Protein AF-A0A9R1M0E1-F1 (afdb_monomer)

Nearest PDB structures (foldseek):
  6tc0-assembly3_C  TM=8.780E-01  e=1.595E-06  Mus musculus
  6fvb-assembly1_A  TM=4.709E-01  e=1.518E-01  Saccharomyces cerevisiae S288C
  5yvg-assembly2_B  TM=3.846E-01  e=5.295E-01  Homo sapiens
  3zjy-assembly3_G  TM=3.198E-01  e=9.681E-01  Homo sapiens
  2z6h-assembly1_A  TM=2.649E-01  e=7.160E-01  Homo sapiens

Structure (mmCIF, N/CA/C/O backbone):
data_AF-A0A9R1M0E1-F1
#
_entry.id   AF-A0A9R1M0E1-F1
#
loop_
_atom_site.group_PDB
_atom_site.id
_atom_site.type_symbol
_atom_site.label_atom_id
_atom_site.label_alt_id
_atom_site.label_comp_id
_atom_site.label_asym_id
_atom_site.label_entity_id
_atom_site.label_seq_id
_atom_site.pdbx_PDB_ins_code
_atom_site.Cartn_x
_atom_site.Cartn_y
_atom_site.Cartn_z
_atom_site.occupancy
_atom_site.B_iso_or_equiv
_atom_site.auth_seq_id
_atom_site.auth_comp_id
_atom_site.auth_asym_id
_atom_site.auth_atom_id
_atom_site.pdbx_PDB_model_num
ATOM 1 N N . MET A 1 1 ? -16.470 17.701 19.862 1.00 47.28 1 MET A N 1
ATOM 2 C CA . MET A 1 1 ? -16.898 16.347 19.444 1.00 47.28 1 MET A CA 1
ATOM 3 C C . MET A 1 1 ? -17.001 15.478 20.685 1.00 47.28 1 MET A C 1
ATOM 5 O O . MET A 1 1 ? -16.118 15.562 21.532 1.00 47.28 1 MET A O 1
ATOM 9 N N . ALA A 1 2 ? -18.098 14.738 20.857 1.00 48.81 2 ALA A N 1
ATOM 10 C CA . ALA A 1 2 ? -18.264 13.848 22.005 1.00 48.81 2 ALA A CA 1
ATOM 11 C C . ALA A 1 2 ? -17.261 12.686 21.900 1.00 48.81 2 ALA A C 1
ATOM 13 O O . ALA A 1 2 ? -17.171 12.049 20.855 1.00 48.81 2 ALA A O 1
ATOM 14 N N . LYS A 1 3 ? -16.486 12.430 22.961 1.00 56.47 3 LYS A N 1
ATOM 15 C CA . LYS A 1 3 ? -15.570 11.282 23.024 1.00 56.47 3 LYS A CA 1
ATOM 16 C C . LYS A 1 3 ? -16.383 9.989 22.938 1.00 56.47 3 LYS A C 1
ATOM 18 O O . LYS A 1 3 ? -17.207 9.742 23.814 1.00 56.47 3 LYS A O 1
ATOM 23 N N . VAL A 1 4 ? -16.110 9.148 21.939 1.00 59.09 4 VAL A N 1
ATOM 24 C CA . VAL A 1 4 ? -16.613 7.765 21.921 1.00 59.09 4 VAL A CA 1
ATOM 25 C C . VAL A 1 4 ? -16.057 7.027 23.136 1.00 59.09 4 VAL A C 1
ATOM 27 O O . VAL A 1 4 ? -14.828 7.023 23.315 1.00 59.09 4 VAL A O 1
ATOM 30 N N . PRO A 1 5 ? -16.909 6.404 23.965 1.00 67.75 5 PRO A N 1
ATOM 31 C CA . PRO A 1 5 ? -16.455 5.555 25.057 1.00 67.75 5 PRO A CA 1
ATOM 32 C C . PRO A 1 5 ? -15.540 4.442 24.532 1.00 67.75 5 PRO A C 1
ATOM 34 O O . PRO A 1 5 ? -15.800 3.854 23.485 1.00 67.75 5 PRO A O 1
ATOM 37 N N . ALA A 1 6 ? -14.475 4.114 25.270 1.00 62.34 6 ALA A N 1
ATOM 38 C CA . ALA A 1 6 ? -13.536 3.052 24.886 1.00 62.34 6 ALA A CA 1
ATOM 39 C C . ALA A 1 6 ? -14.225 1.699 24.602 1.00 62.34 6 ALA A C 1
ATOM 41 O O . ALA A 1 6 ? -13.752 0.936 23.763 1.00 62.34 6 ALA A O 1
ATOM 42 N N . GLY A 1 7 ? -15.378 1.452 25.233 1.00 66.12 7 GLY A N 1
ATOM 43 C CA . GLY A 1 7 ? -16.166 0.233 25.065 1.00 66.12 7 GLY A CA 1
ATOM 44 C C . GLY A 1 7 ? -16.727 -0.020 23.660 1.00 66.12 7 GLY A C 1
ATOM 45 O O . GLY A 1 7 ? -17.109 -1.152 23.396 1.00 66.12 7 GLY A O 1
ATOM 46 N N . GLU A 1 8 ? -16.766 0.970 22.756 1.00 78.50 8 GLU A N 1
ATOM 47 C CA . GLU A 1 8 ? -17.337 0.780 21.407 1.00 78.50 8 GLU A CA 1
ATOM 48 C C . GLU A 1 8 ? -16.318 0.400 20.320 1.00 78.50 8 GLU A C 1
ATOM 50 O O . GLU A 1 8 ? -16.730 -0.070 19.266 1.00 78.50 8 GLU A O 1
ATOM 55 N N . TRP A 1 9 ? -15.007 0.597 20.521 1.00 86.75 9 TRP A N 1
ATOM 56 C CA . TRP A 1 9 ? -14.016 0.409 19.443 1.00 86.75 9 TRP A CA 1
ATOM 57 C C . TRP A 1 9 ? -12.815 -0.470 19.825 1.00 86.75 9 TRP A C 1
ATOM 59 O O . TRP A 1 9 ? -12.353 -1.237 18.982 1.00 86.75 9 TRP A O 1
ATOM 69 N N . VAL A 1 10 ? -12.341 -0.434 21.081 1.00 90.94 10 VAL A N 1
ATOM 70 C CA . VAL A 1 10 ? -11.184 -1.240 21.536 1.00 90.94 10 VAL A CA 1
ATOM 71 C C . VAL A 1 10 ? -11.384 -2.740 21.286 1.00 90.94 10 VAL A C 1
ATOM 73 O O . VAL A 1 10 ? -10.487 -3.349 20.704 1.00 90.94 10 VAL A O 1
ATOM 76 N N . PRO A 1 11 ? -12.552 -3.344 21.602 1.00 93.19 11 PRO A N 1
ATOM 77 C CA . PRO A 1 11 ? -12.741 -4.779 21.392 1.00 93.19 11 PRO A CA 1
ATOM 78 C C . PRO A 1 11 ? -12.606 -5.201 19.925 1.00 93.19 11 PRO A C 1
ATOM 80 O O . PRO A 1 11 ? -12.216 -6.330 19.644 1.00 93.19 11 PRO A O 1
ATOM 83 N N . HIS A 1 12 ? -12.910 -4.305 18.978 1.00 95.19 12 HIS A N 1
ATOM 84 C CA . HIS A 1 12 ? -12.751 -4.574 17.549 1.00 95.19 12 HIS A CA 1
ATOM 85 C C . HIS A 1 12 ? -11.280 -4.556 17.121 1.00 95.19 12 HIS A C 1
ATOM 87 O O . HIS A 1 12 ? -10.880 -5.381 16.302 1.00 95.19 12 HIS A O 1
ATOM 93 N N . VAL A 1 13 ? -10.468 -3.668 17.708 1.00 95.19 13 VAL A N 1
ATOM 94 C CA . VAL A 1 13 ? -9.012 -3.647 17.497 1.00 95.19 13 VAL A CA 1
ATOM 95 C C . VAL A 1 13 ? -8.377 -4.902 18.088 1.00 95.19 13 VAL A C 1
ATOM 97 O O . VAL A 1 13 ? -7.656 -5.608 17.389 1.00 95.19 13 VAL A O 1
ATOM 100 N N . GLU A 1 14 ? -8.695 -5.231 19.341 1.00 94.00 14 GLU A N 1
ATOM 101 C CA . GLU A 1 14 ? -8.164 -6.419 20.019 1.00 94.00 14 GLU A CA 1
ATOM 102 C C . GLU A 1 14 ? -8.563 -7.711 19.301 1.00 94.00 14 GLU A C 1
ATOM 104 O O . GLU A 1 14 ? -7.722 -8.583 19.095 1.00 94.00 14 GLU A O 1
ATOM 109 N N . ALA A 1 15 ? -9.816 -7.810 18.840 1.00 94.62 15 ALA A N 1
ATOM 110 C CA . ALA A 1 15 ? -10.273 -8.951 18.054 1.00 94.62 15 ALA A CA 1
ATOM 111 C C . ALA A 1 15 ? -9.505 -9.099 16.736 1.00 94.62 15 ALA A C 1
ATOM 113 O O . ALA A 1 15 ? -9.263 -10.224 16.310 1.00 94.62 15 ALA A O 1
ATOM 114 N N . PHE A 1 16 ? -9.121 -7.997 16.085 1.00 97.19 16 PHE A N 1
ATOM 115 C CA . PHE A 1 16 ? -8.319 -8.055 14.866 1.00 97.19 16 PHE A CA 1
ATOM 116 C C . PHE A 1 16 ? -6.858 -8.423 15.141 1.00 97.19 16 PHE A C 1
ATOM 118 O O . PHE A 1 16 ? -6.249 -9.176 14.383 1.00 97.19 16 PHE A O 1
ATOM 125 N N . VAL A 1 17 ? -6.271 -7.872 16.199 1.00 96.25 17 VAL A N 1
ATOM 126 C CA . VAL A 1 17 ? -4.861 -8.088 16.545 1.00 96.25 17 VAL A CA 1
ATOM 127 C C . VAL A 1 17 ? -4.612 -9.515 17.037 1.00 96.25 17 VAL A C 1
ATOM 129 O O . VAL A 1 17 ? -3.559 -10.082 16.753 1.00 96.25 17 VAL A O 1
ATOM 132 N N . ASP A 1 18 ? -5.590 -10.121 17.705 1.00 96.31 18 ASP A N 1
ATOM 133 C CA . ASP A 1 18 ? -5.533 -11.500 18.180 1.00 96.31 18 ASP A CA 1
ATOM 134 C C . ASP A 1 18 ? -5.521 -12.509 17.013 1.00 96.31 18 ASP A C 1
ATOM 136 O O . ASP A 1 18 ? -6.538 -12.798 16.373 1.00 96.31 18 ASP A O 1
ATOM 140 N N . VAL A 1 19 ? -4.342 -13.078 16.745 1.00 95.25 19 VAL A N 1
ATOM 141 C CA . VAL A 1 19 ? -4.111 -14.063 15.673 1.00 95.25 19 VAL A CA 1
ATOM 142 C C . VAL A 1 19 ? -4.818 -15.400 15.901 1.00 95.25 19 VAL A C 1
ATOM 144 O O . VAL A 1 19 ? -4.932 -16.183 14.962 1.00 95.25 19 VAL A O 1
ATOM 147 N N . SER A 1 20 ? -5.314 -15.667 17.115 1.00 96.56 20 SER A N 1
ATOM 148 C CA . SER A 1 20 ? -6.102 -16.872 17.403 1.00 96.56 20 SER A CA 1
ATOM 149 C C . SER A 1 20 ? -7.553 -16.767 16.918 1.00 96.56 20 SER A C 1
ATOM 151 O O . SER A 1 20 ? -8.254 -17.777 16.824 1.00 96.56 20 SER A O 1
ATOM 153 N N . ARG A 1 21 ? -8.016 -15.552 16.590 1.00 95.94 21 ARG A N 1
ATOM 154 C CA . ARG A 1 21 ? -9.360 -15.309 16.053 1.00 95.94 21 ARG A CA 1
ATOM 155 C C . ARG A 1 21 ? -9.466 -15.739 14.596 1.00 95.94 21 ARG A C 1
ATOM 157 O O . ARG A 1 21 ? -8.492 -15.758 13.847 1.00 95.94 21 ARG A O 1
ATOM 164 N N . SER A 1 22 ? -10.686 -16.072 14.185 1.00 96.62 22 SER A N 1
ATOM 165 C CA . SER A 1 22 ? -10.950 -16.494 12.813 1.00 96.62 22 SER A CA 1
ATOM 166 C C . SER A 1 22 ? -10.892 -15.314 11.829 1.00 96.62 22 SER A C 1
ATOM 168 O O . SER A 1 22 ? -11.182 -14.176 12.212 1.00 96.62 22 SER A O 1
ATOM 170 N N . PRO A 1 23 ? -10.637 -15.567 10.531 1.00 96.06 23 PRO A N 1
ATOM 171 C CA . PRO A 1 23 ? -10.677 -14.522 9.506 1.00 96.06 23 PRO A CA 1
ATOM 172 C C . PRO A 1 23 ? -12.004 -13.749 9.463 1.00 96.06 23 PRO A C 1
ATOM 174 O O . PRO A 1 23 ? -12.016 -12.545 9.222 1.00 96.06 23 PRO A O 1
ATOM 177 N N . ALA A 1 24 ? -13.126 -14.417 9.754 1.00 96.69 24 ALA A N 1
ATOM 178 C CA . ALA A 1 24 ? -14.437 -13.773 9.829 1.00 96.69 24 ALA A CA 1
ATOM 179 C C . ALA A 1 24 ? -14.534 -12.783 11.003 1.00 96.69 24 ALA A C 1
ATOM 181 O O . ALA A 1 24 ? -15.122 -11.714 10.861 1.00 96.69 24 ALA A O 1
ATOM 182 N N . GLN A 1 25 ? -13.934 -13.110 12.152 1.00 95.69 25 GLN A N 1
ATOM 183 C CA . GLN A 1 25 ? -13.877 -12.205 13.304 1.00 95.69 25 GLN A CA 1
ATOM 184 C C . GLN A 1 25 ? -12.959 -11.011 13.036 1.00 95.69 25 GLN A C 1
ATOM 186 O O . GLN A 1 25 ? -13.298 -9.893 13.419 1.00 95.69 25 GLN A O 1
ATOM 191 N N . HIS A 1 26 ? -11.838 -11.231 12.343 1.00 96.81 26 HIS A N 1
ATOM 192 C CA . HIS A 1 26 ? -10.972 -10.146 11.880 1.00 96.81 26 HIS A CA 1
ATOM 193 C C . HIS A 1 26 ? -11.739 -9.199 10.950 1.00 96.81 26 HIS A C 1
ATOM 195 O O . HIS A 1 26 ? -11.810 -8.007 11.234 1.00 96.81 26 HIS A O 1
ATOM 201 N N . SER A 1 27 ? -12.390 -9.725 9.906 1.00 96.31 27 SER A N 1
ATOM 202 C CA . SER A 1 27 ? -13.190 -8.917 8.971 1.00 96.31 27 SER A CA 1
ATOM 203 C C . SER A 1 27 ? -14.282 -8.122 9.686 1.00 96.31 27 SER A C 1
ATOM 205 O O . SER A 1 27 ? -14.397 -6.919 9.483 1.00 96.31 27 SER A O 1
ATOM 207 N N . ALA A 1 28 ? -15.021 -8.757 10.601 1.00 96.62 28 ALA A N 1
ATOM 208 C CA . ALA A 1 28 ? -16.062 -8.078 11.369 1.00 96.62 28 ALA A CA 1
ATOM 209 C C . ALA A 1 28 ? -15.513 -6.918 12.225 1.00 96.62 28 ALA A C 1
ATOM 211 O O . ALA A 1 28 ? -16.197 -5.911 12.408 1.00 96.62 28 ALA A O 1
ATOM 212 N N . GLY A 1 29 ? -14.284 -7.038 12.742 1.00 96.31 29 GLY A N 1
ATOM 213 C CA . GLY A 1 29 ? -13.599 -5.955 13.452 1.00 96.31 29 GLY A CA 1
ATOM 214 C C . GLY A 1 29 ? -13.291 -4.761 12.545 1.00 96.31 29 GLY A C 1
ATOM 215 O O . GLY A 1 29 ? -13.566 -3.620 12.921 1.00 96.31 29 GLY A O 1
ATOM 216 N N . VAL A 1 30 ? -12.791 -5.024 11.333 1.00 97.88 30 VAL A N 1
ATOM 217 C CA . VAL A 1 30 ? -12.545 -3.992 10.308 1.00 97.88 30 VAL A CA 1
ATOM 218 C C . VAL A 1 30 ? -13.846 -3.290 9.938 1.00 97.88 30 VAL A C 1
ATOM 220 O O . VAL A 1 30 ? -13.910 -2.063 9.994 1.00 97.88 30 VAL A O 1
ATOM 223 N N . ASP A 1 31 ? -14.892 -4.058 9.625 1.00 97.56 31 ASP A N 1
ATOM 224 C CA . ASP A 1 31 ? -16.199 -3.536 9.219 1.00 97.56 31 ASP A CA 1
ATOM 225 C C . ASP A 1 31 ? -16.809 -2.643 10.302 1.00 97.56 31 ASP A C 1
ATOM 227 O O . ASP A 1 31 ? -17.314 -1.553 10.016 1.00 97.56 31 ASP A O 1
ATOM 231 N N . ALA A 1 32 ? -16.728 -3.069 11.566 1.00 96.56 32 ALA A N 1
ATOM 232 C CA . ALA A 1 32 ? -17.229 -2.298 12.695 1.00 96.56 32 ALA A CA 1
ATOM 233 C C . ALA A 1 32 ? -16.476 -0.968 12.856 1.00 96.56 32 ALA A C 1
ATOM 235 O O . ALA A 1 32 ? -17.105 0.088 12.967 1.00 96.56 32 ALA A O 1
ATOM 236 N N . LEU A 1 33 ? -15.140 -0.991 12.815 1.00 96.94 33 LEU A N 1
ATOM 237 C CA . LEU A 1 33 ? -14.317 0.214 12.946 1.00 96.94 33 LEU A CA 1
ATOM 238 C C . LEU A 1 33 ? -14.513 1.168 11.764 1.00 96.94 33 LEU A C 1
ATOM 240 O O . LEU A 1 33 ? -14.740 2.362 11.969 1.00 96.94 33 LEU A O 1
ATOM 244 N N . ALA A 1 34 ? -14.517 0.653 10.534 1.00 97.19 34 ALA A N 1
ATOM 245 C CA . ALA A 1 34 ? -14.786 1.445 9.340 1.00 97.19 34 ALA A CA 1
ATOM 246 C C . ALA A 1 34 ? -16.194 2.060 9.375 1.00 97.19 34 ALA A C 1
ATOM 248 O O . ALA A 1 34 ? -16.370 3.224 9.014 1.00 97.19 34 ALA A O 1
ATOM 249 N N . ALA A 1 35 ? -17.201 1.333 9.873 1.00 96.31 35 ALA A N 1
ATOM 250 C CA . ALA A 1 35 ? -18.547 1.866 10.054 1.00 96.31 35 ALA A CA 1
ATOM 251 C C . ALA A 1 35 ? -18.601 2.994 11.097 1.00 96.31 35 ALA A C 1
ATOM 253 O O . ALA A 1 35 ? -19.346 3.957 10.902 1.00 96.31 35 ALA A O 1
ATOM 254 N N . LEU A 1 36 ? -17.829 2.908 12.186 1.00 95.75 36 LEU A N 1
ATOM 255 C CA . LEU A 1 36 ? -17.719 3.990 13.172 1.00 95.75 36 LEU A CA 1
ATOM 256 C C . LEU A 1 36 ? -17.071 5.241 12.567 1.00 95.75 36 LEU A C 1
ATOM 258 O O . LEU A 1 36 ? -17.564 6.344 12.811 1.00 95.75 36 LEU A O 1
ATOM 262 N N . VAL A 1 37 ? -16.022 5.070 11.755 1.00 95.81 37 VAL A N 1
ATOM 263 C CA . VAL A 1 37 ? -15.334 6.174 11.066 1.00 95.81 37 VAL A CA 1
ATOM 264 C C . VAL A 1 37 ? -16.222 6.818 10.002 1.00 95.81 37 VAL A C 1
ATOM 266 O O . VAL A 1 37 ? -16.370 8.039 9.969 1.00 95.81 37 VAL A O 1
ATOM 269 N N . ASN A 1 38 ? -16.890 6.015 9.174 1.00 95.19 38 ASN A N 1
ATOM 270 C CA . ASN A 1 38 ? -17.797 6.512 8.137 1.00 95.19 38 ASN A CA 1
ATOM 271 C C . ASN A 1 38 ? -18.997 7.279 8.716 1.00 95.19 38 ASN A C 1
ATOM 273 O O . ASN A 1 38 ? -19.476 8.220 8.090 1.00 95.19 38 ASN A O 1
ATOM 277 N N . LYS A 1 39 ? -19.475 6.899 9.909 1.00 93.94 39 LYS A N 1
ATOM 278 C CA . LYS A 1 39 ? -20.598 7.554 10.604 1.00 93.94 39 LYS A CA 1
ATOM 279 C C . LYS A 1 39 ? -20.173 8.727 11.493 1.00 93.94 39 LYS A C 1
ATOM 281 O O . LYS A 1 39 ? -20.999 9.197 12.272 1.00 93.94 39 LYS A O 1
ATOM 286 N N . ASP A 1 40 ? -18.905 9.142 11.439 1.00 92.56 40 ASP A N 1
ATOM 287 C CA . ASP A 1 40 ? -18.333 10.192 12.296 1.00 92.56 40 ASP A CA 1
ATOM 288 C C . ASP A 1 40 ? -18.520 9.939 13.797 1.00 92.56 40 ASP A C 1
ATOM 290 O O . ASP A 1 40 ? -18.471 10.859 14.615 1.00 92.56 40 ASP A O 1
ATOM 294 N N . LYS A 1 41 ? -18.723 8.672 14.177 1.00 92.69 41 LYS A N 1
ATOM 295 C CA . LYS A 1 41 ? -18.761 8.285 15.582 1.00 92.69 41 LYS A CA 1
ATOM 296 C C . LYS A 1 41 ? -17.348 8.324 16.122 1.00 92.69 41 LYS A C 1
ATOM 298 O O . LYS A 1 41 ? -17.116 9.008 17.102 1.00 92.69 41 LYS A O 1
ATOM 303 N N . LEU A 1 42 ? -16.400 7.684 15.442 1.00 92.44 42 LEU A N 1
ATOM 304 C CA . LEU A 1 42 ? -14.980 7.699 15.788 1.00 92.44 42 LEU A CA 1
ATOM 305 C C . LEU A 1 42 ? -14.203 8.456 14.711 1.00 92.44 42 LEU A C 1
ATOM 307 O O . LEU A 1 42 ? -14.261 8.077 13.548 1.00 92.44 42 LEU A O 1
ATOM 311 N N . THR A 1 43 ? -13.467 9.508 15.065 1.00 92.25 43 THR A N 1
ATOM 312 C CA . THR A 1 43 ? -12.623 10.175 14.064 1.00 92.25 43 THR A CA 1
ATOM 313 C C . THR A 1 43 ? -11.439 9.283 13.690 1.00 92.25 43 THR A C 1
ATOM 315 O O . THR A 1 43 ? -10.943 8.520 14.521 1.00 92.25 43 THR A O 1
ATOM 318 N N . LEU A 1 44 ? -10.959 9.389 12.447 1.00 92.94 44 LEU A N 1
ATOM 319 C CA . LEU A 1 44 ? -9.769 8.651 12.013 1.00 92.94 44 LEU A CA 1
ATOM 320 C C . LEU A 1 44 ? -8.538 9.037 12.848 1.00 92.94 44 LEU A C 1
ATOM 322 O O . LEU A 1 44 ? -7.763 8.170 13.235 1.00 92.94 44 LEU A O 1
ATOM 326 N N . PHE A 1 45 ? -8.409 10.321 13.193 1.00 91.31 45 PHE A N 1
ATOM 327 C CA . PHE A 1 45 ? -7.350 10.812 14.073 1.00 91.31 45 PHE A CA 1
ATOM 328 C C . PHE A 1 45 ? -7.407 10.177 15.468 1.00 91.31 45 PHE A C 1
ATOM 330 O O . PHE A 1 45 ? -6.386 9.705 15.967 1.00 91.31 45 PHE A O 1
ATOM 337 N N . ASP A 1 46 ? -8.593 10.133 16.090 1.00 90.75 46 ASP A N 1
ATOM 338 C CA . ASP A 1 46 ? -8.763 9.498 17.398 1.00 90.75 46 ASP A CA 1
ATOM 339 C C . ASP A 1 46 ? -8.423 8.012 17.322 1.00 90.75 46 ASP A C 1
ATOM 341 O O . ASP A 1 46 ? -7.736 7.506 18.205 1.00 90.75 46 ASP A O 1
ATOM 345 N N . LEU A 1 47 ? -8.893 7.315 16.281 1.00 92.88 47 LEU A N 1
ATOM 346 C CA . LEU A 1 47 ? -8.584 5.905 16.070 1.00 92.88 47 LEU A CA 1
ATOM 347 C C . LEU A 1 47 ? -7.068 5.685 15.993 1.00 92.88 47 LEU A C 1
ATOM 349 O O . LEU A 1 47 ? -6.549 4.895 16.772 1.00 92.88 47 LEU A O 1
ATOM 353 N N . VAL A 1 48 ? -6.360 6.413 15.123 1.00 93.88 48 VAL A N 1
ATOM 354 C CA . VAL A 1 48 ? -4.901 6.282 14.954 1.00 93.88 48 VAL A CA 1
ATOM 355 C C . VAL A 1 48 ? -4.163 6.607 16.253 1.00 93.88 48 VAL A C 1
ATOM 357 O O . VAL A 1 48 ? -3.326 5.824 16.691 1.00 93.88 48 VAL A O 1
ATOM 360 N N . SER A 1 49 ? -4.527 7.705 16.920 1.00 90.94 49 SER A N 1
ATOM 361 C CA . SER A 1 49 ? -3.907 8.125 18.185 1.00 90.94 49 SER A CA 1
ATOM 362 C C . SER A 1 49 ? -4.088 7.088 19.293 1.00 90.94 49 SER A C 1
ATOM 364 O O . SER A 1 49 ? -3.205 6.882 20.117 1.00 90.94 49 SER A O 1
ATOM 366 N N . LYS A 1 50 ? -5.239 6.417 19.332 1.00 88.81 50 LYS A N 1
ATOM 367 C CA . LYS A 1 50 ? -5.511 5.363 20.314 1.00 88.81 50 LYS A CA 1
ATOM 368 C C . LYS A 1 50 ? -4.931 4.008 19.899 1.00 88.81 50 LYS A C 1
ATOM 370 O O . LYS A 1 50 ? -4.710 3.160 20.758 1.00 88.81 50 LYS A O 1
ATOM 375 N N . MET A 1 51 ? -4.681 3.808 18.606 1.00 94.12 51 MET A N 1
ATOM 376 C CA . MET A 1 51 ? -3.972 2.647 18.077 1.00 94.12 51 MET A CA 1
ATOM 377 C C . MET A 1 51 ? -2.452 2.738 18.260 1.00 94.12 51 MET A C 1
ATOM 379 O O . MET A 1 51 ? -1.785 1.751 17.980 1.00 94.12 51 MET A O 1
ATOM 383 N N . ASP A 1 52 ? -1.906 3.854 18.758 1.00 94.00 52 ASP A N 1
ATOM 384 C CA . ASP A 1 52 ? -0.461 4.105 18.875 1.00 94.00 52 ASP A CA 1
ATOM 385 C C . ASP A 1 52 ? 0.321 2.904 19.432 1.00 94.00 52 ASP A C 1
ATOM 387 O O . ASP A 1 52 ? 1.239 2.413 18.778 1.00 94.00 52 ASP A O 1
ATOM 391 N N . MET A 1 53 ? -0.123 2.320 20.552 1.00 94.00 53 MET A N 1
ATOM 392 C CA . MET A 1 53 ? 0.542 1.152 21.150 1.00 94.00 53 MET A CA 1
ATOM 393 C C . MET A 1 53 ? 0.555 -0.093 20.248 1.00 94.00 53 MET A C 1
ATOM 395 O O . MET A 1 53 ? 1.468 -0.907 20.336 1.00 94.00 53 MET A O 1
ATOM 399 N N . TYR A 1 54 ? -0.438 -0.254 19.371 1.00 96.44 54 TYR A N 1
ATOM 400 C CA . TYR A 1 54 ? -0.499 -1.344 18.396 1.00 96.44 54 TYR A CA 1
ATOM 401 C C . TY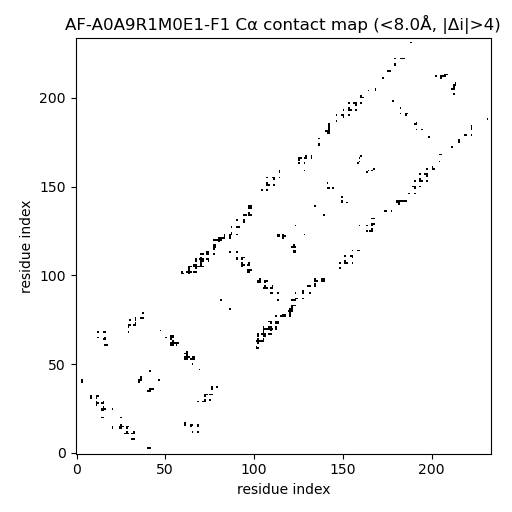R A 1 54 ? 0.306 -1.031 17.134 1.00 96.44 54 TYR A C 1
ATOM 403 O O . TYR A 1 54 ? 0.615 -1.948 16.386 1.00 96.44 54 TYR A O 1
ATOM 411 N N . LEU A 1 55 ? 0.635 0.236 16.871 1.00 96.88 55 LEU A N 1
ATOM 412 C CA . LEU A 1 55 ? 1.394 0.666 15.693 1.00 96.88 55 LEU A CA 1
ATOM 413 C C . LEU A 1 55 ? 2.898 0.797 15.980 1.00 96.88 55 LEU A C 1
ATOM 415 O O . LEU A 1 55 ? 3.701 0.708 15.053 1.00 96.88 55 LEU A O 1
ATOM 419 N N . THR A 1 56 ? 3.287 0.982 17.247 1.00 95.75 56 THR A N 1
ATOM 420 C CA . THR A 1 56 ? 4.674 1.280 17.654 1.00 95.75 56 THR A CA 1
ATOM 421 C C . THR A 1 56 ? 5.312 0.229 18.568 1.00 95.75 56 THR A C 1
ATOM 423 O O . THR A 1 56 ? 6.506 0.314 18.851 1.00 95.75 56 THR A O 1
ATOM 426 N N . THR A 1 57 ? 4.558 -0.783 19.014 1.00 96.56 57 THR A N 1
ATOM 427 C CA . THR A 1 57 ? 5.085 -1.851 19.883 1.00 96.56 57 THR A CA 1
ATOM 428 C C . THR A 1 57 ? 6.264 -2.605 19.262 1.00 96.56 57 THR A C 1
ATOM 430 O O . THR A 1 57 ? 6.351 -2.794 18.046 1.00 96.56 57 THR A O 1
ATOM 433 N N . THR A 1 58 ? 7.167 -3.096 20.112 1.00 95.94 58 THR A N 1
ATOM 434 C CA . THR A 1 58 ? 8.291 -3.954 19.713 1.00 95.94 58 THR A CA 1
ATOM 435 C C . THR A 1 58 ? 7.852 -5.374 19.349 1.00 95.94 58 THR A C 1
ATOM 437 O O . THR A 1 58 ? 8.569 -6.055 18.614 1.00 95.94 58 THR A O 1
ATOM 440 N N . ASP A 1 59 ? 6.662 -5.806 19.781 1.00 97.38 59 ASP A N 1
ATOM 441 C CA . ASP A 1 59 ? 6.054 -7.0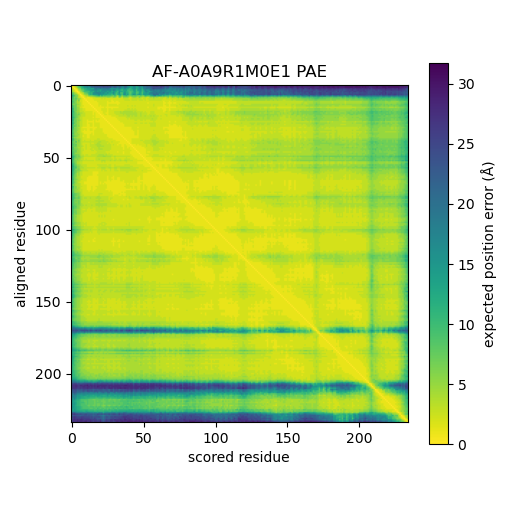63 19.339 1.00 97.38 59 ASP A CA 1
ATOM 442 C C . ASP A 1 59 ? 5.672 -6.961 17.855 1.00 97.38 59 ASP A C 1
ATOM 444 O O . ASP A 1 59 ? 4.718 -6.281 17.474 1.00 97.38 59 ASP A O 1
ATOM 448 N N . HIS A 1 60 ? 6.447 -7.631 17.001 1.00 96.81 60 HIS A N 1
ATOM 449 C CA . HIS A 1 60 ? 6.274 -7.565 15.553 1.00 96.81 60 HIS A CA 1
ATOM 450 C C . HIS A 1 60 ? 4.938 -8.144 15.078 1.00 96.81 60 HIS A C 1
ATOM 452 O O . HIS A 1 60 ? 4.407 -7.650 14.089 1.00 96.81 60 HIS A O 1
ATOM 458 N N . ILE A 1 61 ? 4.365 -9.128 15.779 1.00 97.25 61 ILE A N 1
ATOM 459 C CA . ILE A 1 61 ? 3.074 -9.717 15.406 1.00 97.25 61 ILE A CA 1
ATOM 460 C C . ILE A 1 61 ? 1.977 -8.691 15.666 1.00 97.25 61 ILE A C 1
ATOM 462 O O . ILE A 1 61 ? 1.195 -8.374 14.769 1.00 97.25 61 ILE A O 1
ATOM 466 N N . VAL A 1 62 ? 1.948 -8.125 16.874 1.00 97.62 62 VAL A N 1
ATOM 467 C CA . VAL A 1 62 ? 0.962 -7.099 17.239 1.00 97.62 62 VAL A CA 1
ATOM 468 C C . VAL A 1 62 ? 1.093 -5.883 16.325 1.00 97.62 62 VAL A C 1
ATOM 470 O O . VAL A 1 62 ? 0.084 -5.405 15.804 1.00 97.62 62 VAL A O 1
ATOM 473 N N . ARG A 1 63 ? 2.327 -5.435 16.065 1.00 9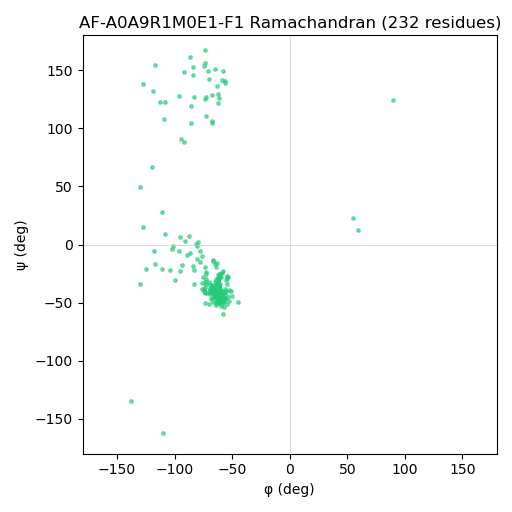8.00 63 ARG A N 1
ATOM 474 C CA . ARG A 1 63 ? 2.609 -4.301 15.182 1.00 98.00 63 ARG A CA 1
ATOM 475 C C . ARG A 1 63 ? 2.145 -4.541 13.749 1.00 98.00 63 ARG A C 1
ATOM 477 O O . ARG A 1 63 ? 1.419 -3.717 13.192 1.00 98.00 63 ARG A O 1
ATOM 484 N N . ALA A 1 64 ? 2.500 -5.686 13.170 1.00 98.31 64 ALA A N 1
ATOM 485 C CA . ALA A 1 64 ? 2.077 -6.063 11.825 1.00 98.31 64 ALA A CA 1
ATOM 486 C C . ALA A 1 64 ? 0.548 -6.103 11.704 1.00 98.31 64 ALA A C 1
ATOM 488 O O . ALA A 1 64 ? -0.017 -5.588 10.737 1.00 98.31 64 ALA A O 1
ATOM 489 N N . ARG A 1 65 ? -0.143 -6.654 12.711 1.00 98.31 65 ARG A N 1
ATOM 490 C CA . ARG A 1 65 ? -1.611 -6.685 12.750 1.00 98.31 65 ARG A CA 1
ATOM 491 C C . ARG A 1 65 ? -2.222 -5.295 12.916 1.00 98.31 65 ARG A C 1
ATOM 493 O O . ARG A 1 65 ? -3.207 -5.005 12.246 1.00 98.31 65 ARG A O 1
ATOM 500 N N . GLY A 1 66 ? -1.648 -4.429 13.749 1.00 98.31 66 GLY A N 1
ATOM 501 C CA . GLY A 1 66 ? -2.108 -3.049 13.917 1.00 98.31 66 GLY A CA 1
ATOM 502 C C . GLY A 1 66 ? -2.005 -2.235 12.624 1.00 98.31 66 GLY A C 1
ATOM 503 O O . GLY A 1 66 ? -2.963 -1.571 12.228 1.00 98.31 66 GLY A O 1
ATOM 504 N N . ILE A 1 67 ? -0.873 -2.340 11.923 1.00 98.62 67 ILE A N 1
ATOM 505 C CA . ILE A 1 67 ? -0.647 -1.647 10.645 1.00 98.62 67 ILE A CA 1
ATOM 506 C C . ILE A 1 67 ? -1.569 -2.211 9.555 1.00 98.62 67 ILE A C 1
ATOM 508 O O . ILE A 1 67 ? -2.182 -1.444 8.811 1.00 98.62 67 ILE A O 1
ATOM 512 N N . LEU A 1 68 ? -1.738 -3.538 9.497 1.00 98.69 68 LEU A N 1
ATOM 513 C CA . LEU A 1 68 ? -2.676 -4.178 8.573 1.00 98.69 68 LEU A CA 1
ATOM 514 C C . LEU A 1 68 ? -4.124 -3.743 8.823 1.00 98.69 68 LEU A C 1
ATOM 516 O O . LEU A 1 68 ? -4.839 -3.457 7.864 1.00 98.69 68 LEU A O 1
ATOM 520 N N . LEU A 1 69 ? -4.547 -3.653 10.088 1.00 98.62 69 LEU A N 1
ATOM 521 C CA . LEU A 1 69 ? -5.873 -3.154 10.447 1.00 98.62 69 LEU A CA 1
ATOM 522 C C . LEU A 1 69 ? -6.088 -1.745 9.899 1.00 98.62 69 LEU A C 1
ATOM 524 O O . LEU A 1 69 ? -7.109 -1.481 9.267 1.00 98.62 69 LEU A O 1
ATOM 528 N N . LEU A 1 70 ? -5.118 -0.851 10.107 1.00 98.50 70 LEU A N 1
ATOM 529 C CA . LEU A 1 70 ? -5.215 0.521 9.623 1.00 98.50 70 LEU A CA 1
ATOM 530 C C . LEU A 1 70 ? -5.325 0.562 8.091 1.00 98.50 70 LEU A C 1
ATOM 532 O O . LEU A 1 70 ? -6.214 1.234 7.570 1.00 98.50 70 LEU A O 1
ATOM 536 N N . GLY A 1 71 ? -4.501 -0.204 7.366 1.00 98.38 71 GLY A N 1
ATOM 537 C CA . GLY A 1 71 ? -4.590 -0.308 5.904 1.00 98.38 71 GLY A CA 1
ATOM 538 C C . GLY A 1 71 ? -5.948 -0.837 5.419 1.00 98.38 71 GLY A C 1
ATOM 539 O O . GLY A 1 71 ? -6.539 -0.310 4.471 1.00 98.38 71 GLY A O 1
ATOM 540 N N . GLN A 1 72 ? -6.502 -1.843 6.097 1.00 98.50 72 GLN A N 1
ATOM 541 C CA . GLN A 1 72 ? -7.818 -2.384 5.753 1.00 98.50 72 GLN A CA 1
ATOM 542 C C . GLN A 1 72 ? -8.942 -1.388 6.040 1.00 98.50 72 GLN A C 1
ATOM 544 O O . GLN A 1 72 ? -9.827 -1.224 5.201 1.00 98.50 72 GLN A O 1
ATOM 549 N N . ILE A 1 73 ? -8.891 -0.659 7.156 1.00 98.31 73 ILE A N 1
ATOM 550 C CA . ILE A 1 73 ? -9.851 0.416 7.443 1.00 98.31 73 ILE A CA 1
ATOM 551 C C . ILE A 1 73 ? -9.794 1.475 6.343 1.00 98.31 73 ILE A C 1
ATOM 553 O O . ILE A 1 73 ? -10.847 1.851 5.832 1.00 98.31 73 ILE A O 1
ATOM 557 N N . MET A 1 74 ? -8.594 1.886 5.913 1.00 98.00 74 MET A N 1
ATOM 558 C CA . MET A 1 74 ? -8.420 2.834 4.805 1.00 98.00 74 MET A CA 1
ATOM 559 C C . MET A 1 74 ? -9.117 2.372 3.521 1.00 98.00 74 MET A C 1
ATOM 561 O O . MET A 1 74 ? -9.773 3.176 2.857 1.00 98.00 74 MET A O 1
ATOM 565 N N . SER A 1 75 ? -9.059 1.072 3.220 1.00 97.25 75 SER A N 1
ATOM 566 C CA . SER A 1 75 ? -9.749 0.477 2.067 1.00 97.25 75 SER A CA 1
ATOM 567 C C . SER A 1 75 ? -11.283 0.563 2.180 1.00 97.25 75 SER A C 1
ATOM 569 O O . SER A 1 75 ? -11.970 0.738 1.174 1.00 97.25 75 SER A O 1
ATOM 571 N N . HIS A 1 76 ? -11.834 0.501 3.400 1.00 97.75 76 HIS A N 1
ATOM 572 C CA . HIS A 1 76 ? -13.282 0.536 3.675 1.00 97.75 76 HIS A CA 1
ATOM 573 C C . HIS A 1 76 ? -13.849 1.957 3.859 1.00 97.75 76 HIS A C 1
ATOM 575 O O . HIS A 1 76 ? -15.068 2.147 3.903 1.00 97.75 76 HIS A O 1
ATOM 581 N N . ILE A 1 77 ? -12.987 2.973 3.947 1.00 96.62 77 ILE A N 1
ATOM 582 C CA . ILE A 1 77 ? -13.375 4.390 4.038 1.00 96.62 77 ILE A CA 1
ATOM 583 C C . ILE A 1 77 ? -13.001 5.173 2.768 1.00 96.62 77 ILE A C 1
ATOM 585 O O . ILE A 1 77 ? -12.785 6.387 2.798 1.00 96.62 77 ILE A O 1
ATOM 589 N N . SER A 1 78 ? -12.945 4.491 1.622 1.00 94.31 78 SER A N 1
ATOM 590 C CA . SER A 1 78 ? -12.559 5.068 0.325 1.00 94.31 78 SER A CA 1
ATOM 591 C C . SER A 1 78 ? -13.428 6.251 -0.123 1.00 94.31 78 SER A C 1
ATOM 593 O O . SER A 1 78 ? -12.953 7.088 -0.883 1.00 94.31 78 SER A O 1
ATOM 595 N N . PHE A 1 79 ? -14.661 6.369 0.386 1.00 95.00 79 PHE A N 1
ATOM 596 C CA . PHE A 1 79 ? -15.580 7.490 0.131 1.00 95.00 79 PHE A CA 1
ATOM 597 C C . PHE A 1 79 ? -15.664 8.514 1.273 1.00 95.00 79 PHE A C 1
ATOM 599 O O . PHE A 1 79 ? -16.355 9.525 1.142 1.00 95.00 79 PHE A O 1
ATOM 606 N N . LYS A 1 80 ? -14.989 8.279 2.402 1.00 96.19 80 LYS A N 1
ATOM 607 C CA . LYS A 1 80 ? -14.948 9.241 3.506 1.00 96.19 80 LYS A CA 1
ATOM 608 C C . LYS A 1 80 ? -14.071 10.413 3.096 1.00 96.19 80 LYS A C 1
ATOM 610 O O . LYS A 1 80 ? -12.935 10.192 2.695 1.00 96.19 80 LYS A O 1
ATOM 615 N N . TRP A 1 81 ? -14.572 11.641 3.204 1.00 97.31 81 TRP A N 1
ATOM 616 C CA . TRP A 1 81 ? -13.751 12.824 2.949 1.00 97.31 81 TRP A CA 1
ATOM 617 C C . TRP A 1 81 ? -12.588 12.893 3.944 1.00 97.31 81 TRP A C 1
ATOM 619 O O . TRP A 1 81 ? -12.814 12.789 5.152 1.00 97.31 81 TRP A O 1
ATOM 629 N N . LEU A 1 82 ? -11.373 13.067 3.426 1.00 96.94 82 LEU A N 1
ATOM 630 C CA . LEU A 1 82 ? -10.156 13.316 4.192 1.00 96.94 82 LEU A CA 1
ATOM 631 C C . LEU A 1 82 ? -9.478 14.566 3.632 1.00 96.94 82 LEU A C 1
ATOM 633 O O . LEU A 1 82 ? -9.411 14.742 2.413 1.00 96.94 82 LEU A O 1
ATOM 637 N N . ASP A 1 83 ? -8.980 15.424 4.518 1.00 96.00 83 ASP A N 1
ATOM 638 C CA . ASP A 1 83 ? -8.181 16.570 4.102 1.00 96.00 83 ASP A CA 1
ATOM 639 C C . ASP A 1 83 ? -6.774 16.155 3.649 1.00 96.00 83 ASP A C 1
ATOM 641 O O . ASP A 1 83 ? -6.323 15.023 3.849 1.00 96.00 83 ASP A O 1
ATOM 645 N N . VAL A 1 84 ? -6.082 17.102 3.015 1.00 95.88 84 VAL A N 1
ATOM 646 C CA . VAL A 1 84 ? -4.732 16.898 2.479 1.00 95.88 84 VAL A CA 1
ATOM 647 C C . VAL A 1 84 ? -3.752 16.511 3.588 1.00 95.88 84 VAL A C 1
ATOM 649 O O . VAL A 1 84 ? -2.955 15.604 3.389 1.00 95.88 84 VAL A O 1
ATOM 652 N N . ASN A 1 85 ? -3.849 17.115 4.776 1.00 96.31 85 ASN A N 1
ATOM 653 C CA . ASN A 1 85 ? -2.929 16.829 5.878 1.00 96.31 85 ASN A CA 1
ATOM 654 C C . ASN A 1 85 ? -3.084 15.389 6.380 1.00 96.31 85 ASN A C 1
ATOM 656 O O . ASN A 1 85 ? -2.087 14.712 6.628 1.00 96.31 85 ASN A O 1
ATOM 660 N N . ALA A 1 86 ? -4.321 14.905 6.513 1.00 96.50 86 ALA A N 1
ATOM 661 C CA . ALA A 1 86 ? -4.612 13.531 6.894 1.00 96.50 86 ALA A CA 1
ATOM 662 C C . ALA A 1 86 ? -4.065 12.544 5.856 1.00 96.50 86 ALA A C 1
ATOM 664 O O . ALA A 1 86 ? -3.438 11.554 6.227 1.00 96.50 86 ALA A O 1
ATOM 665 N N . ILE A 1 87 ? -4.257 12.831 4.565 1.00 97.75 87 ILE A N 1
ATOM 666 C CA . ILE A 1 87 ? -3.752 11.994 3.471 1.00 97.75 87 ILE A CA 1
ATOM 667 C C . ILE A 1 87 ? -2.225 11.957 3.465 1.00 97.75 87 ILE A C 1
ATOM 669 O O . ILE A 1 87 ? -1.664 10.865 3.461 1.00 97.75 87 ILE A O 1
ATOM 673 N N . THR A 1 88 ? -1.558 13.109 3.530 1.00 98.00 88 THR A N 1
ATOM 674 C CA . THR A 1 88 ? -0.092 13.184 3.569 1.00 98.00 88 THR A CA 1
ATOM 675 C C . THR A 1 88 ? 0.461 12.476 4.807 1.00 98.00 88 THR A C 1
ATOM 677 O O . THR A 1 88 ? 1.382 11.678 4.690 1.00 98.00 88 THR A O 1
ATOM 680 N N . THR A 1 89 ? -0.153 12.658 5.982 1.00 97.62 89 THR A N 1
ATOM 681 C CA . THR A 1 89 ? 0.273 11.972 7.219 1.00 97.62 89 THR A CA 1
ATOM 682 C C . THR A 1 89 ? 0.157 10.451 7.099 1.00 97.62 89 THR A C 1
ATOM 684 O O . THR A 1 89 ? 1.062 9.723 7.502 1.00 97.62 89 THR A O 1
ATOM 687 N N . LEU A 1 90 ? -0.950 9.951 6.542 1.00 98.00 90 LEU A N 1
ATOM 688 C CA . LEU A 1 90 ? -1.152 8.515 6.331 1.00 98.00 90 LEU A CA 1
ATOM 689 C C . LEU A 1 90 ? -0.218 7.963 5.251 1.00 98.00 90 LEU A C 1
ATOM 691 O O . LEU A 1 90 ? 0.294 6.858 5.408 1.00 98.00 90 LEU A O 1
ATOM 695 N N . SER A 1 91 ? 0.026 8.730 4.186 1.00 98.38 91 SER A N 1
ATOM 696 C CA . SER A 1 91 ? 0.982 8.372 3.140 1.00 98.38 91 SER A CA 1
ATOM 697 C C . SER A 1 91 ? 2.384 8.226 3.715 1.00 98.38 91 SER A C 1
ATOM 699 O O . SER A 1 91 ? 3.021 7.197 3.504 1.00 98.38 91 SER A O 1
ATOM 701 N N . ASP A 1 92 ? 2.839 9.199 4.502 1.00 98.38 92 ASP A N 1
ATOM 702 C CA . ASP A 1 92 ? 4.153 9.176 5.150 1.00 98.38 92 ASP A CA 1
ATOM 703 C C . ASP A 1 92 ? 4.262 8.006 6.126 1.00 98.38 92 ASP A C 1
ATOM 705 O O . ASP A 1 92 ? 5.270 7.298 6.151 1.00 98.38 92 ASP A O 1
ATOM 709 N N . PHE A 1 93 ? 3.193 7.751 6.886 1.00 98.38 93 PHE A N 1
ATOM 710 C CA . PHE A 1 93 ? 3.125 6.609 7.784 1.00 98.38 93 PHE A CA 1
ATOM 711 C C . PHE A 1 93 ? 3.314 5.289 7.029 1.00 98.38 93 PHE A C 1
ATOM 713 O O . PHE A 1 93 ? 4.278 4.582 7.320 1.00 98.38 93 PHE A O 1
ATOM 720 N N . PHE A 1 94 ? 2.453 4.961 6.057 1.00 98.69 94 PHE A N 1
ATOM 721 C CA . PHE A 1 94 ? 2.537 3.682 5.341 1.00 98.69 94 PHE A CA 1
ATOM 722 C C . PHE A 1 94 ? 3.821 3.557 4.518 1.00 98.69 94 PHE A C 1
ATOM 724 O O . PHE A 1 94 ? 4.446 2.501 4.555 1.00 98.69 94 PHE A O 1
ATOM 731 N N . THR A 1 95 ? 4.269 4.638 3.875 1.00 98.62 95 THR A N 1
ATOM 732 C CA . THR A 1 95 ? 5.548 4.673 3.149 1.00 98.62 95 THR A CA 1
ATOM 733 C C . THR A 1 95 ? 6.710 4.345 4.086 1.00 98.62 95 THR A C 1
ATOM 735 O O . THR A 1 95 ? 7.507 3.463 3.789 1.00 98.62 95 THR A O 1
ATOM 738 N N . SER A 1 96 ? 6.756 4.944 5.285 1.00 98.19 96 SER A N 1
ATOM 739 C CA . SER A 1 96 ? 7.803 4.640 6.275 1.00 98.19 96 SER A CA 1
ATOM 740 C C . SER A 1 96 ? 7.772 3.200 6.797 1.00 98.19 96 SER A C 1
ATOM 742 O O . SER A 1 96 ? 8.746 2.751 7.396 1.00 98.19 96 SER A O 1
ATOM 744 N N . ARG A 1 97 ? 6.641 2.492 6.652 1.00 98.19 97 ARG A N 1
ATOM 745 C CA . ARG A 1 97 ? 6.492 1.096 7.084 1.00 98.19 97 ARG A CA 1
ATOM 746 C C . ARG A 1 97 ? 6.938 0.093 6.015 1.00 98.19 97 ARG A C 1
ATOM 748 O O . ARG A 1 97 ? 7.006 -1.087 6.339 1.00 98.19 97 ARG A O 1
ATOM 755 N N . LEU A 1 98 ? 7.267 0.524 4.793 1.00 98.25 98 LEU A N 1
ATOM 756 C CA . LEU A 1 98 ? 7.784 -0.372 3.748 1.00 98.25 98 LEU A CA 1
ATOM 757 C C . LEU A 1 98 ? 9.128 -1.017 4.131 1.00 98.25 98 LEU A C 1
ATOM 759 O O . LEU A 1 98 ? 9.367 -2.165 3.775 1.00 98.25 98 LEU A O 1
ATOM 763 N N . SER A 1 99 ? 9.944 -0.340 4.943 1.00 97.19 99 SER A N 1
ATOM 764 C CA . SER A 1 99 ? 11.193 -0.886 5.501 1.00 97.19 99 SER A CA 1
ATOM 765 C C . SER A 1 99 ? 10.998 -1.876 6.661 1.00 97.19 99 SER A C 1
ATOM 767 O O . SER A 1 99 ? 11.945 -2.545 7.076 1.00 97.19 99 SER A O 1
ATOM 769 N N . ASP A 1 100 ? 9.781 -2.013 7.202 1.00 96.81 100 ASP A N 1
ATOM 770 C CA . ASP A 1 100 ? 9.463 -3.001 8.237 1.00 96.81 100 ASP A CA 1
ATOM 771 C C . ASP A 1 100 ? 8.904 -4.271 7.588 1.00 96.81 100 ASP A C 1
ATOM 773 O O . ASP A 1 100 ? 7.693 -4.417 7.412 1.00 96.81 100 ASP A O 1
ATOM 777 N N . TRP A 1 101 ? 9.786 -5.218 7.261 1.00 94.38 101 TRP A N 1
ATOM 778 C CA . TRP A 1 101 ? 9.421 -6.460 6.565 1.00 94.38 101 TRP A CA 1
ATOM 779 C C . TRP A 1 101 ? 8.302 -7.262 7.252 1.00 94.38 101 TRP A C 1
ATOM 781 O O . TRP A 1 101 ? 7.531 -7.944 6.580 1.00 94.38 101 TRP A O 1
ATOM 791 N N . GLN A 1 102 ? 8.172 -7.159 8.580 1.00 95.69 102 GLN A N 1
ATOM 792 C CA . GLN A 1 102 ? 7.115 -7.833 9.342 1.00 95.69 102 GLN A CA 1
ATOM 793 C C . GLN A 1 102 ? 5.749 -7.174 9.135 1.00 95.69 102 GLN A C 1
ATOM 795 O O . GLN A 1 102 ? 4.718 -7.842 9.160 1.00 95.69 102 GLN A O 1
ATOM 800 N N . ALA A 1 103 ? 5.733 -5.857 8.929 1.00 96.94 103 ALA A N 1
ATOM 801 C CA . ALA A 1 103 ? 4.527 -5.063 8.730 1.00 96.94 103 ALA A CA 1
ATOM 802 C C . ALA A 1 103 ? 4.253 -4.710 7.258 1.00 96.94 103 ALA A C 1
ATOM 804 O O . ALA A 1 103 ? 3.221 -4.092 6.970 1.00 96.94 103 ALA A O 1
ATOM 805 N N . LEU A 1 104 ? 5.129 -5.124 6.337 1.00 98.06 104 LEU A N 1
ATOM 806 C CA . LEU A 1 104 ? 5.107 -4.752 4.923 1.00 98.06 104 LEU A CA 1
ATOM 807 C C . LEU A 1 104 ? 3.734 -4.955 4.282 1.00 98.06 104 LEU A C 1
ATOM 809 O O . LEU A 1 104 ? 3.224 -4.057 3.621 1.00 98.06 104 LEU A O 1
ATOM 813 N N . ARG A 1 105 ? 3.070 -6.086 4.537 1.00 97.94 105 ARG A N 1
ATOM 814 C CA . ARG A 1 105 ? 1.730 -6.338 3.990 1.00 97.94 105 ARG A CA 1
ATOM 815 C C . ARG A 1 105 ? 0.718 -5.262 4.387 1.00 97.94 105 ARG A C 1
ATOM 817 O O . ARG A 1 105 ? -0.088 -4.840 3.564 1.00 97.94 105 ARG A O 1
ATOM 824 N N . GLY A 1 106 ? 0.743 -4.809 5.639 1.00 98.44 106 GLY A N 1
ATOM 825 C CA . GLY A 1 106 ? -0.132 -3.730 6.091 1.00 98.44 106 GLY A CA 1
ATOM 826 C C . GLY A 1 106 ? 0.212 -2.388 5.445 1.00 98.44 106 GLY A C 1
ATOM 827 O O . GLY A 1 106 ? -0.696 -1.634 5.096 1.00 98.44 106 GLY A O 1
ATOM 828 N N . ALA A 1 107 ? 1.505 -2.127 5.233 1.00 98.62 107 ALA A N 1
ATOM 829 C CA . ALA A 1 107 ? 1.988 -0.955 4.511 1.00 98.62 107 ALA A CA 1
ATOM 830 C C . ALA A 1 107 ? 1.493 -0.940 3.057 1.00 98.62 107 ALA A C 1
ATOM 832 O O . ALA A 1 107 ? 0.869 0.033 2.642 1.00 98.62 107 ALA A O 1
ATOM 833 N N . LEU A 1 108 ? 1.666 -2.046 2.324 1.00 98.75 108 LEU A N 1
ATOM 834 C CA . LEU A 1 108 ? 1.205 -2.190 0.940 1.00 98.75 108 LEU A CA 1
ATOM 835 C C . LEU A 1 108 ? -0.316 -1.988 0.823 1.00 98.75 108 LEU A C 1
ATOM 837 O O . LEU A 1 108 ? -0.769 -1.212 -0.018 1.00 98.75 108 LEU A O 1
ATOM 841 N N . VAL A 1 109 ? -1.109 -2.600 1.715 1.00 98.75 109 VAL A N 1
ATOM 842 C CA . VAL A 1 109 ? -2.574 -2.418 1.739 1.00 98.75 109 VAL A CA 1
ATOM 843 C C . VAL A 1 109 ? -2.943 -0.947 1.957 1.00 98.75 109 VAL A C 1
ATOM 845 O O . VAL A 1 109 ? -3.837 -0.430 1.288 1.00 98.75 109 VAL A O 1
ATOM 848 N N . GLY A 1 110 ? -2.260 -0.259 2.875 1.00 98.62 110 GLY A N 1
ATOM 849 C CA . GLY A 1 110 ? -2.477 1.163 3.135 1.00 98.62 110 GLY A CA 1
ATOM 850 C C . GLY A 1 110 ? -2.116 2.057 1.947 1.00 98.62 110 GLY A C 1
ATOM 851 O O . GLY A 1 110 ? -2.910 2.922 1.573 1.00 98.62 110 GLY A O 1
ATOM 852 N N . CYS A 1 111 ? -0.964 1.817 1.316 1.00 98.69 111 CYS A N 1
ATOM 853 C CA . CYS A 1 111 ? -0.526 2.540 0.121 1.00 98.69 111 CYS A CA 1
ATOM 854 C C . CYS A 1 111 ? -1.522 2.373 -1.033 1.00 98.69 111 CYS A C 1
ATOM 856 O O . CYS A 1 111 ? -1.961 3.366 -1.615 1.00 98.69 111 CYS A O 1
ATOM 858 N N . LEU A 1 112 ? -1.952 1.139 -1.315 1.00 98.50 112 LEU A N 1
ATOM 859 C CA . LEU A 1 112 ? -2.938 0.862 -2.360 1.00 98.50 112 LEU A CA 1
ATOM 860 C C . LEU A 1 112 ? -4.287 1.537 -2.061 1.00 98.50 112 LEU A C 1
ATOM 862 O O . LEU A 1 112 ? -4.897 2.141 -2.944 1.00 98.50 112 LEU A O 1
ATOM 866 N N . ALA A 1 113 ? -4.733 1.510 -0.800 1.00 98.38 113 ALA A N 1
ATOM 867 C CA . ALA A 1 113 ? -5.960 2.181 -0.382 1.00 98.38 113 ALA A CA 1
ATOM 868 C C . ALA A 1 113 ? -5.909 3.702 -0.598 1.00 98.38 113 ALA A C 1
ATOM 870 O O . ALA A 1 113 ? -6.924 4.291 -0.971 1.00 98.38 113 ALA A O 1
ATOM 871 N N . LEU A 1 114 ? -4.753 4.337 -0.371 1.00 98.31 114 LEU A N 1
ATOM 872 C CA . LEU A 1 114 ? -4.544 5.770 -0.607 1.00 98.31 114 LEU A CA 1
ATOM 873 C C . LEU A 1 114 ? -4.494 6.112 -2.102 1.00 98.31 114 LEU A C 1
ATOM 875 O O . LEU A 1 114 ? -5.110 7.098 -2.511 1.00 98.31 114 LEU A O 1
ATOM 879 N N . LEU A 1 115 ? -3.822 5.287 -2.909 1.00 98.19 115 LEU A N 1
ATOM 880 C CA . LEU A 1 115 ? -3.722 5.451 -4.363 1.00 98.19 115 LEU A CA 1
ATOM 881 C C . LEU A 1 115 ? -5.084 5.347 -5.067 1.00 98.19 115 LEU A C 1
ATOM 883 O O . LEU A 1 115 ? -5.340 6.072 -6.025 1.00 98.19 115 LEU A O 1
ATOM 887 N N . HIS A 1 116 ? -5.982 4.492 -4.571 1.00 97.06 116 HIS A N 1
ATOM 888 C CA . HIS A 1 116 ? -7.319 4.286 -5.144 1.00 97.06 116 HIS A CA 1
ATOM 889 C C . HIS A 1 116 ? -8.363 5.341 -4.737 1.00 97.06 116 HIS A C 1
ATOM 891 O O . HIS A 1 116 ? -9.533 5.251 -5.132 1.00 97.06 116 HIS A O 1
ATOM 897 N N . ARG A 1 117 ? -7.995 6.343 -3.930 1.00 96.44 117 ARG A N 1
ATOM 898 C CA . ARG A 1 117 ? -8.945 7.377 -3.497 1.00 96.44 117 ARG A CA 1
ATOM 899 C C . ARG A 1 117 ? -9.338 8.291 -4.652 1.00 96.44 117 ARG A C 1
ATOM 901 O O . ARG A 1 117 ? -8.526 8.681 -5.482 1.00 96.44 117 ARG A O 1
ATOM 908 N N . LYS A 1 118 ? -10.608 8.699 -4.671 1.00 94.50 118 LYS A N 1
ATOM 909 C CA . LYS A 1 118 ? -11.128 9.634 -5.677 1.00 94.50 118 LYS A CA 1
ATOM 910 C C . LYS A 1 118 ? -10.843 11.081 -5.281 1.00 94.50 118 LYS A C 1
ATOM 912 O O . LYS A 1 118 ? -10.964 11.451 -4.114 1.00 94.50 118 LYS A O 1
ATOM 917 N N . SER A 1 119 ? -10.599 11.936 -6.272 1.00 93.25 119 SER A N 1
ATOM 918 C CA . SER A 1 119 ? -10.381 13.378 -6.072 1.00 93.25 119 SER A CA 1
ATOM 919 C C . SER A 1 119 ? -11.521 14.076 -5.314 1.00 93.25 119 SER A C 1
ATOM 921 O O . SER A 1 119 ? -11.267 14.997 -4.544 1.00 93.25 119 SER A O 1
ATOM 923 N N . SER A 1 120 ? -12.764 13.598 -5.447 1.00 95.62 120 SER A N 1
ATOM 924 C CA . SER A 1 120 ? -13.945 14.145 -4.758 1.00 95.62 120 SER A CA 1
ATOM 925 C C . SER A 1 120 ? -13.923 14.004 -3.230 1.00 95.62 120 SER A C 1
ATOM 927 O O . SER A 1 120 ? -14.715 14.651 -2.550 1.00 95.62 120 SER A O 1
ATOM 929 N N . VAL A 1 121 ? -13.066 13.139 -2.682 1.00 96.31 121 VAL A N 1
ATOM 930 C CA . VAL A 1 121 ? -12.998 12.824 -1.242 1.00 96.31 121 VAL A CA 1
ATOM 931 C C . VAL A 1 121 ? -11.584 12.980 -0.676 1.00 96.31 121 VAL A C 1
ATOM 933 O O . VAL A 1 121 ? -11.304 12.517 0.428 1.00 96.31 121 VAL A O 1
ATOM 936 N N . GLY A 1 122 ? -10.701 13.645 -1.422 1.00 95.75 122 GLY A N 1
ATOM 937 C CA . GLY A 1 122 ? -9.283 13.784 -1.106 1.00 95.75 122 GLY A CA 1
ATOM 938 C C . GLY A 1 122 ? -8.454 12.646 -1.706 1.00 95.75 122 GLY A C 1
ATOM 939 O O . GLY A 1 122 ? -8.714 11.469 -1.446 1.00 95.75 122 GLY A O 1
ATOM 940 N N . THR A 1 123 ? -7.445 13.023 -2.492 1.00 96.12 123 THR A N 1
ATOM 941 C CA . THR A 1 123 ? -6.497 12.137 -3.185 1.00 96.12 123 THR A CA 1
ATOM 942 C C . THR A 1 123 ? -5.080 12.369 -2.672 1.00 96.12 123 THR A C 1
ATOM 944 O O . THR A 1 123 ? -4.760 13.469 -2.222 1.00 96.12 123 THR A O 1
ATOM 947 N N . ILE A 1 124 ? -4.231 11.347 -2.787 1.00 97.44 124 ILE A N 1
ATOM 948 C CA . ILE A 1 124 ? -2.784 11.464 -2.586 1.00 97.44 124 ILE A CA 1
ATOM 949 C C . ILE A 1 124 ? -2.175 12.481 -3.565 1.00 97.44 124 ILE A C 1
ATOM 951 O O . ILE A 1 124 ? -2.617 12.581 -4.717 1.00 97.44 124 ILE A O 1
ATOM 955 N N . MET A 1 125 ? -1.203 13.269 -3.093 1.00 96.44 125 MET A N 1
ATOM 956 C CA . MET A 1 125 ? -0.499 14.256 -3.914 1.00 96.44 125 MET A CA 1
ATOM 957 C C . MET A 1 125 ? 0.645 13.601 -4.693 1.00 96.44 125 MET A C 1
ATOM 959 O O . MET A 1 125 ? 1.257 12.646 -4.227 1.00 96.44 125 MET A O 1
ATOM 963 N N . VAL A 1 126 ? 1.008 14.163 -5.850 1.00 96.56 126 VAL A N 1
ATOM 964 C CA . VAL A 1 126 ? 2.123 13.654 -6.677 1.00 96.56 126 VAL A CA 1
ATOM 965 C C . VAL A 1 126 ? 3.441 13.591 -5.892 1.00 96.56 126 VAL A C 1
ATOM 967 O O . VAL A 1 126 ? 4.189 12.631 -6.036 1.00 96.56 126 VAL A O 1
ATOM 970 N N . ALA A 1 127 ? 3.708 14.570 -5.020 1.00 96.69 127 ALA A N 1
ATOM 971 C CA . ALA A 1 127 ? 4.901 14.573 -4.169 1.00 96.69 127 ALA A CA 1
ATOM 972 C C . ALA A 1 127 ? 4.929 13.399 -3.172 1.00 96.69 127 ALA A C 1
ATOM 974 O O . ALA A 1 127 ? 5.995 12.869 -2.871 1.00 96.69 127 ALA A O 1
ATOM 975 N N . ASP A 1 128 ? 3.765 12.968 -2.686 1.00 97.94 128 ASP A N 1
ATOM 976 C CA . ASP A 1 128 ? 3.639 11.827 -1.777 1.00 97.94 128 ASP A CA 1
ATOM 977 C C . ASP A 1 128 ? 3.841 10.511 -2.539 1.00 97.94 128 ASP A C 1
ATOM 979 O O . ASP A 1 128 ? 4.545 9.624 -2.065 1.00 97.94 128 ASP A O 1
ATOM 983 N N . VAL A 1 129 ? 3.303 10.416 -3.762 1.00 98.06 129 VAL A N 1
ATOM 984 C CA . VAL A 1 129 ? 3.531 9.269 -4.655 1.00 98.06 129 VAL A CA 1
ATOM 985 C C . VAL A 1 129 ? 5.006 9.150 -5.039 1.00 98.06 129 VAL A C 1
ATOM 987 O O . VAL A 1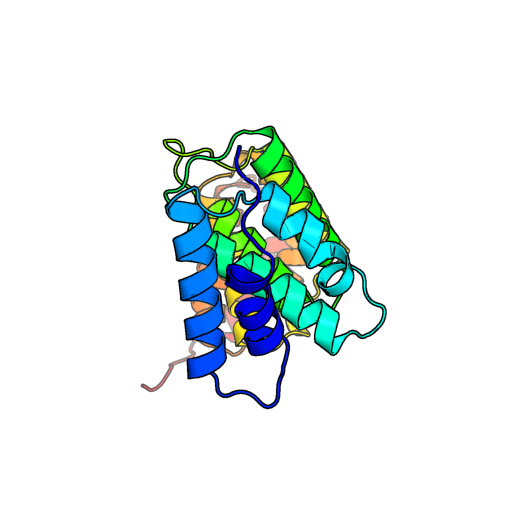 129 ? 5.539 8.047 -5.061 1.00 98.06 129 VAL A O 1
ATOM 990 N N . LYS A 1 130 ? 5.695 10.268 -5.289 1.00 96.94 130 LYS A N 1
ATOM 991 C CA . LYS A 1 130 ? 7.137 10.254 -5.566 1.00 96.94 130 LYS A CA 1
ATOM 992 C C . LYS A 1 130 ? 7.928 9.651 -4.398 1.00 96.94 130 LYS A C 1
ATOM 994 O O . LYS A 1 130 ? 8.714 8.737 -4.618 1.00 96.94 130 LYS A O 1
ATOM 999 N N . ARG A 1 131 ? 7.647 10.091 -3.165 1.00 97.06 131 ARG A N 1
ATOM 1000 C CA . ARG A 1 131 ? 8.259 9.530 -1.945 1.00 97.06 131 ARG A CA 1
ATOM 1001 C C . ARG A 1 131 ? 7.939 8.047 -1.760 1.00 97.06 131 ARG A C 1
ATOM 1003 O O . ARG A 1 131 ? 8.792 7.289 -1.314 1.00 97.06 131 ARG A O 1
ATOM 1010 N N . LEU A 1 132 ? 6.724 7.628 -2.122 1.00 97.94 132 LEU A N 1
ATOM 1011 C CA . LEU A 1 132 ? 6.343 6.219 -2.116 1.00 97.94 132 LEU A CA 1
ATOM 1012 C C . LEU A 1 132 ? 7.225 5.401 -3.066 1.00 97.94 132 LEU A C 1
ATOM 1014 O O . LEU A 1 132 ? 7.753 4.373 -2.656 1.00 97.94 132 LEU A O 1
ATOM 1018 N N . VAL A 1 133 ? 7.415 5.856 -4.307 1.00 97.00 133 VAL A N 1
ATOM 1019 C CA . VAL A 1 133 ? 8.265 5.149 -5.278 1.00 97.00 133 VAL A CA 1
ATOM 1020 C C . VAL A 1 133 ? 9.726 5.112 -4.818 1.00 97.00 133 VAL A C 1
ATOM 1022 O O . VAL A 1 133 ? 10.337 4.050 -4.868 1.00 97.00 133 VAL A O 1
ATOM 1025 N N . GLU A 1 134 ? 10.263 6.219 -4.296 1.00 96.56 134 GLU A N 1
ATOM 1026 C CA . GLU A 1 134 ? 11.618 6.267 -3.719 1.00 96.56 134 GLU A CA 1
ATOM 1027 C C . GLU A 1 134 ? 11.796 5.219 -2.601 1.00 96.56 134 GLU A C 1
ATOM 1029 O O . GLU A 1 134 ? 12.796 4.505 -2.570 1.00 96.56 134 GLU A O 1
ATOM 1034 N N . ALA A 1 135 ? 10.799 5.054 -1.725 1.00 97.38 135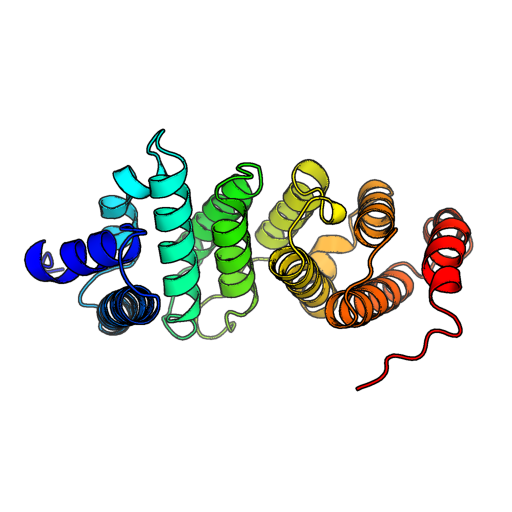 ALA A N 1
ATOM 1035 C CA . ALA A 1 135 ? 10.827 4.035 -0.675 1.00 97.38 135 ALA A CA 1
ATOM 1036 C C . ALA A 1 135 ? 10.716 2.599 -1.218 1.00 97.38 135 ALA A C 1
ATOM 1038 O O . ALA A 1 135 ? 11.346 1.693 -0.682 1.00 97.38 135 ALA A O 1
ATOM 1039 N N . PHE A 1 136 ? 9.950 2.364 -2.290 1.00 96.94 136 PHE A N 1
ATOM 1040 C CA . PHE A 1 136 ? 9.919 1.052 -2.948 1.00 96.94 136 PHE A CA 1
ATOM 1041 C C . PHE A 1 136 ? 11.298 0.653 -3.473 1.00 96.94 136 PHE A C 1
ATOM 1043 O O . PHE A 1 136 ? 11.741 -0.466 -3.214 1.00 96.94 136 PHE A O 1
ATOM 1050 N N . ILE A 1 137 ? 11.972 1.578 -4.162 1.00 95.56 137 ILE A N 1
ATOM 1051 C CA . ILE A 1 137 ? 13.317 1.358 -4.706 1.00 95.56 137 ILE A CA 1
ATOM 1052 C C . ILE A 1 137 ? 14.308 1.054 -3.575 1.00 95.56 137 ILE A C 1
ATOM 1054 O O . ILE A 1 137 ? 15.104 0.123 -3.690 1.00 95.56 137 ILE A O 1
ATOM 1058 N N . ALA A 1 138 ? 14.237 1.812 -2.477 1.00 95.62 138 ALA A N 1
ATOM 1059 C CA . ALA A 1 138 ? 15.175 1.695 -1.365 1.00 95.62 138 ALA A CA 1
ATOM 1060 C C . ALA A 1 138 ? 14.961 0.444 -0.494 1.00 95.62 138 ALA A C 1
ATOM 1062 O O . ALA A 1 138 ? 15.934 -0.192 -0.089 1.00 95.62 138 ALA A O 1
ATOM 1063 N N . ASP A 1 139 ? 13.706 0.099 -0.190 1.00 96.31 139 ASP A N 1
ATOM 1064 C CA . ASP A 1 139 ? 13.386 -0.809 0.918 1.00 96.31 139 ASP A CA 1
ATOM 1065 C C . ASP A 1 139 ? 12.708 -2.123 0.489 1.00 96.31 139 ASP A C 1
ATOM 1067 O O . ASP A 1 139 ? 12.668 -3.076 1.274 1.00 96.31 139 ASP A O 1
ATOM 1071 N N . VAL A 1 140 ? 12.154 -2.215 -0.729 1.00 97.00 140 VAL A N 1
ATOM 1072 C CA . VAL A 1 140 ? 11.301 -3.349 -1.131 1.00 97.00 140 VAL A CA 1
ATOM 1073 C C . VAL A 1 140 ? 11.998 -4.253 -2.146 1.00 97.00 140 VAL A C 1
ATOM 1075 O O . VAL A 1 140 ? 12.092 -3.942 -3.332 1.00 97.00 140 VAL A O 1
ATOM 1078 N N . GLN A 1 141 ? 12.394 -5.449 -1.701 1.00 96.12 141 GLN A N 1
ATOM 1079 C CA . GLN A 1 141 ? 12.887 -6.518 -2.573 1.00 96.12 141 GLN A CA 1
ATOM 1080 C C . GLN A 1 141 ? 11.735 -7.444 -2.998 1.00 96.12 141 GLN A C 1
ATOM 1082 O O . GLN A 1 141 ? 11.468 -8.452 -2.339 1.00 96.12 141 GLN A O 1
ATOM 1087 N N . VAL A 1 142 ? 11.051 -7.120 -4.102 1.00 97.25 142 VAL A N 1
ATOM 1088 C CA . VAL A 1 142 ? 9.802 -7.788 -4.535 1.00 97.25 142 VAL A CA 1
ATOM 1089 C C . VAL A 1 142 ? 9.942 -9.311 -4.615 1.00 97.25 142 VAL A C 1
ATOM 1091 O O . VAL A 1 142 ? 9.143 -10.028 -4.019 1.00 97.25 142 VAL A O 1
ATOM 1094 N N . GLN A 1 143 ? 10.989 -9.835 -5.254 1.00 96.44 143 GLN A N 1
ATOM 1095 C CA . GLN A 1 143 ? 11.157 -11.285 -5.441 1.00 96.44 143 GLN A CA 1
ATOM 1096 C C . GLN A 1 143 ? 11.393 -12.081 -4.144 1.00 96.44 143 GLN A C 1
ATOM 1098 O O . GLN A 1 143 ? 11.229 -13.300 -4.126 1.00 96.44 143 GLN A O 1
ATOM 1103 N N . SER A 1 144 ? 11.696 -11.411 -3.027 1.00 95.94 144 SER A N 1
ATOM 1104 C CA . SER A 1 144 ? 11.795 -12.058 -1.709 1.00 95.94 144 SER A CA 1
ATOM 1105 C C . SER A 1 144 ? 10.433 -12.291 -1.035 1.00 95.94 144 SER A C 1
ATOM 1107 O O . SER A 1 144 ? 10.344 -13.024 -0.049 1.00 95.94 144 SER A O 1
ATOM 1109 N N . LEU A 1 145 ? 9.366 -11.674 -1.552 1.00 96.69 145 LEU A N 1
ATOM 1110 C CA . LEU A 1 145 ? 8.044 -11.677 -0.932 1.00 96.69 145 LEU A CA 1
ATOM 1111 C C . LEU A 1 145 ? 7.211 -12.892 -1.345 1.00 96.69 145 LEU A C 1
ATOM 1113 O O . LEU A 1 145 ? 7.431 -13.520 -2.383 1.00 96.69 145 LEU A O 1
ATOM 1117 N N . ALA A 1 146 ? 6.174 -13.187 -0.561 1.00 96.06 146 ALA A N 1
ATOM 1118 C CA . ALA A 1 146 ? 5.147 -14.148 -0.949 1.00 96.06 146 ALA A CA 1
ATOM 1119 C C . ALA A 1 146 ? 4.358 -13.650 -2.175 1.00 96.06 146 ALA A C 1
ATOM 1121 O O . ALA A 1 146 ? 4.154 -12.449 -2.341 1.00 96.06 146 ALA A O 1
ATOM 1122 N N . ALA A 1 147 ? 3.837 -14.571 -2.995 1.00 96.31 147 ALA A N 1
ATOM 1123 C CA . ALA A 1 147 ? 3.166 -14.241 -4.261 1.00 96.31 147 ALA A CA 1
ATOM 1124 C C . ALA A 1 147 ? 2.037 -13.201 -4.115 1.00 96.31 147 ALA A C 1
ATOM 1126 O O . ALA A 1 147 ? 1.915 -12.296 -4.933 1.00 96.31 147 ALA A O 1
ATOM 1127 N N . ALA A 1 148 ? 1.249 -13.281 -3.038 1.00 96.44 148 ALA A N 1
ATOM 1128 C CA . ALA A 1 148 ? 0.178 -12.319 -2.775 1.00 96.44 148 ALA A CA 1
ATOM 1129 C C . ALA A 1 148 ? 0.694 -10.887 -2.545 1.00 96.44 148 ALA A C 1
ATOM 1131 O O . ALA A 1 148 ? 0.032 -9.932 -2.944 1.00 96.44 148 ALA A O 1
ATOM 1132 N N . ASP A 1 149 ? 1.856 -10.740 -1.909 1.00 97.38 149 ASP A N 1
ATOM 1133 C CA . ASP A 1 149 ? 2.442 -9.431 -1.623 1.00 97.38 149 ASP A CA 1
ATOM 1134 C C . ASP A 1 149 ? 3.213 -8.910 -2.850 1.00 97.38 149 ASP A C 1
ATOM 1136 O O . ASP A 1 149 ? 3.109 -7.726 -3.158 1.00 97.38 149 ASP A O 1
ATOM 1140 N N . ARG A 1 150 ? 3.857 -9.792 -3.639 1.00 98.00 150 ARG A N 1
ATOM 1141 C CA . ARG A 1 150 ? 4.426 -9.435 -4.959 1.00 98.00 150 ARG A CA 1
ATOM 1142 C C . ARG A 1 150 ? 3.372 -8.880 -5.903 1.00 98.00 150 ARG A C 1
ATOM 1144 O O . ARG A 1 150 ? 3.566 -7.818 -6.489 1.00 98.00 150 ARG A O 1
ATOM 1151 N N . LYS A 1 151 ? 2.222 -9.555 -5.990 1.00 98.12 151 LYS A N 1
ATOM 1152 C CA . LYS A 1 151 ? 1.074 -9.075 -6.763 1.00 98.12 151 LYS A CA 1
ATOM 1153 C C . LYS A 1 151 ? 0.685 -7.657 -6.345 1.00 98.12 151 LYS A C 1
ATOM 1155 O O . LYS A 1 151 ? 0.506 -6.805 -7.205 1.00 98.12 151 LYS A O 1
ATOM 1160 N N . MET A 1 152 ? 0.619 -7.390 -5.041 1.00 98.00 152 MET A N 1
ATOM 1161 C CA . MET A 1 152 ? 0.272 -6.067 -4.521 1.00 98.00 152 MET A CA 1
ATOM 1162 C C . MET A 1 152 ? 1.325 -5.005 -4.866 1.00 98.00 152 MET A C 1
ATOM 1164 O O . MET A 1 152 ? 0.955 -3.886 -5.213 1.00 98.00 152 MET A O 1
ATOM 1168 N N . CYS A 1 153 ? 2.619 -5.342 -4.833 1.00 98.31 153 CYS A N 1
ATOM 1169 C CA . CYS A 1 153 ? 3.678 -4.453 -5.321 1.00 98.31 153 CYS A CA 1
ATOM 1170 C C . CYS A 1 153 ? 3.455 -4.081 -6.796 1.00 98.31 153 CYS A C 1
ATOM 1172 O O . CYS A 1 153 ? 3.487 -2.900 -7.140 1.00 98.31 153 CYS A O 1
ATOM 1174 N N . PHE A 1 154 ? 3.165 -5.063 -7.655 1.00 98.19 154 PHE A N 1
ATOM 1175 C CA . PHE A 1 154 ? 2.899 -4.811 -9.072 1.00 98.19 154 PHE A CA 1
ATOM 1176 C C . PHE A 1 154 ? 1.594 -4.043 -9.321 1.00 98.19 154 PHE A C 1
ATOM 1178 O O . PHE A 1 154 ? 1.561 -3.200 -10.213 1.00 98.19 154 PHE A O 1
ATOM 1185 N N . GLU A 1 155 ? 0.536 -4.276 -8.538 1.00 98.25 155 GLU A N 1
ATOM 1186 C CA . GLU A 1 155 ? -0.711 -3.496 -8.597 1.00 98.25 155 GLU A CA 1
ATOM 1187 C C . GLU A 1 155 ? -0.468 -2.027 -8.228 1.00 98.25 155 GLU A C 1
ATOM 1189 O O . GLU A 1 155 ? -0.889 -1.130 -8.959 1.00 98.25 155 GLU A O 1
ATOM 1194 N N . ILE A 1 156 ? 0.256 -1.781 -7.130 1.00 98.44 156 ILE A N 1
ATOM 1195 C CA . ILE A 1 156 ? 0.641 -0.432 -6.696 1.00 98.44 156 ILE A CA 1
ATOM 1196 C C . ILE A 1 156 ? 1.438 0.263 -7.796 1.00 98.44 156 ILE A C 1
ATOM 1198 O O . ILE A 1 156 ? 1.112 1.386 -8.180 1.00 98.44 156 ILE A O 1
ATOM 1202 N N . PHE A 1 157 ? 2.464 -0.403 -8.323 1.00 96.38 157 PHE A N 1
ATOM 1203 C CA . PHE A 1 157 ? 3.349 0.218 -9.296 1.00 96.38 157 PHE A CA 1
ATOM 1204 C C . PHE A 1 157 ? 2.652 0.455 -10.642 1.00 96.38 157 PHE A C 1
ATOM 1206 O O . PHE A 1 157 ? 2.759 1.547 -11.194 1.00 96.38 157 PHE A O 1
ATOM 1213 N N . SER A 1 158 ? 1.838 -0.497 -11.113 1.00 96.75 158 SER A N 1
ATOM 1214 C CA . SER A 1 158 ? 0.983 -0.318 -12.298 1.00 96.75 158 SER A CA 1
ATOM 1215 C C . SER A 1 158 ? 0.069 0.898 -12.144 1.00 96.75 158 SER A C 1
ATOM 1217 O O . SER A 1 158 ? 0.010 1.753 -13.024 1.00 96.75 158 SER A O 1
ATOM 1219 N N . TRP A 1 15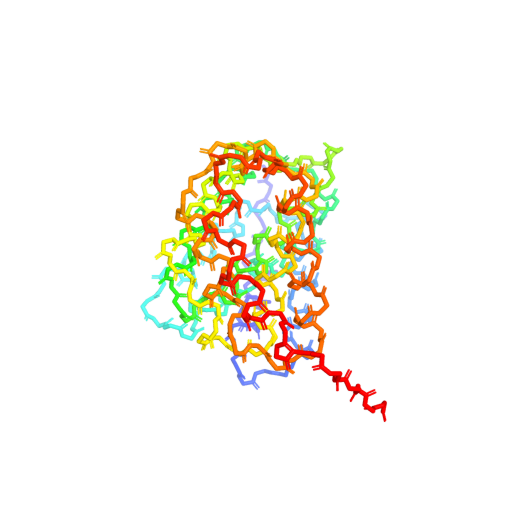9 ? -0.587 1.033 -10.986 1.00 97.94 159 TRP A N 1
ATOM 1220 C CA . TRP A 1 159 ? -1.467 2.167 -10.723 1.00 97.94 159 TRP A CA 1
ATOM 1221 C C . TRP A 1 159 ? -0.724 3.505 -10.751 1.00 97.94 159 TRP A C 1
ATOM 1223 O O . TRP A 1 159 ? -1.233 4.477 -11.315 1.00 97.94 159 TRP A O 1
ATOM 1233 N N . ILE A 1 160 ? 0.471 3.560 -10.154 1.00 97.12 160 ILE A N 1
ATOM 1234 C CA . ILE A 1 160 ? 1.325 4.753 -10.156 1.00 97.12 160 ILE A CA 1
ATOM 1235 C C . ILE A 1 160 ? 1.710 5.140 -11.583 1.00 97.12 160 ILE A C 1
ATOM 1237 O O . ILE A 1 160 ? 1.566 6.305 -11.945 1.00 97.12 160 ILE A O 1
ATOM 1241 N N . LEU A 1 161 ? 2.154 4.183 -12.397 1.00 94.94 161 LEU A N 1
ATOM 1242 C CA . LEU A 1 161 ? 2.536 4.436 -13.786 1.00 94.94 161 LEU A CA 1
ATOM 1243 C C . LEU A 1 161 ? 1.364 4.978 -14.617 1.00 94.94 161 LEU A C 1
ATOM 1245 O O . LEU A 1 161 ? 1.537 5.934 -15.373 1.00 94.94 161 LEU A O 1
ATOM 1249 N N . ASP A 1 162 ? 0.170 4.412 -14.431 1.00 95.69 162 ASP A N 1
ATOM 1250 C CA . ASP A 1 162 ? -1.023 4.777 -15.198 1.00 95.69 162 ASP A CA 1
ATOM 1251 C C . ASP A 1 162 ? -1.626 6.129 -14.779 1.00 95.69 162 ASP A C 1
ATOM 1253 O O . ASP A 1 162 ? -2.095 6.895 -15.624 1.00 95.69 162 ASP A O 1
ATOM 1257 N N . HIS A 1 163 ? -1.634 6.440 -13.478 1.00 96.00 163 HIS A N 1
ATOM 1258 C CA . HIS A 1 163 ? -2.389 7.578 -12.928 1.00 96.00 163 HIS A CA 1
ATOM 1259 C C . HIS A 1 163 ? -1.510 8.719 -12.409 1.00 96.00 163 HIS A C 1
ATOM 1261 O O . HIS A 1 163 ? -1.973 9.856 -12.306 1.00 96.00 163 HIS A O 1
ATOM 1267 N N . TYR A 1 164 ? -0.244 8.439 -12.098 1.00 95.50 164 TYR A N 1
ATOM 1268 C CA . TYR A 1 164 ? 0.723 9.400 -11.571 1.00 95.50 164 TYR A CA 1
ATOM 1269 C C . TYR A 1 164 ? 2.053 9.365 -12.344 1.00 95.50 164 TYR A C 1
ATOM 1271 O O . TYR A 1 164 ? 3.116 9.358 -11.718 1.00 95.50 164 TYR A O 1
ATOM 1279 N N . PRO A 1 165 ? 2.051 9.416 -13.692 1.00 93.19 165 PRO A N 1
ATOM 1280 C CA . PRO A 1 165 ? 3.286 9.330 -14.472 1.00 93.19 165 PRO A CA 1
ATOM 1281 C C . PRO A 1 165 ? 4.279 10.455 -14.131 1.00 93.19 165 PRO A C 1
ATOM 1283 O O . PRO A 1 165 ? 5.487 10.264 -14.193 1.00 93.19 165 PRO A O 1
ATOM 1286 N N . GLU A 1 166 ? 3.800 11.624 -13.693 1.00 92.56 166 GLU A N 1
ATOM 1287 C CA . GLU A 1 166 ? 4.660 12.727 -13.233 1.00 92.56 166 GLU A CA 1
ATOM 1288 C C . GLU A 1 166 ? 5.518 12.371 -12.007 1.00 92.56 166 GLU A C 1
ATOM 1290 O O . GLU A 1 166 ? 6.580 12.959 -11.819 1.00 92.56 166 GLU A O 1
ATOM 1295 N N . ALA A 1 167 ? 5.090 11.407 -11.182 1.00 92.75 167 ALA A N 1
ATOM 1296 C CA . ALA A 1 167 ? 5.860 10.956 -10.024 1.00 92.75 167 ALA A CA 1
ATOM 1297 C C . ALA A 1 167 ? 7.081 10.112 -10.424 1.00 92.75 167 ALA A C 1
ATOM 1299 O O . ALA A 1 167 ? 8.061 10.089 -9.683 1.00 92.75 167 ALA A O 1
ATOM 1300 N N . VAL A 1 168 ? 7.037 9.460 -11.593 1.00 88.94 168 VAL A N 1
ATOM 1301 C CA . VAL A 1 168 ? 8.106 8.579 -12.095 1.00 88.94 168 VAL A CA 1
ATOM 1302 C C . VAL A 1 168 ? 8.950 9.220 -13.197 1.00 88.94 168 VAL A C 1
ATOM 1304 O O . VAL A 1 168 ? 10.095 8.836 -13.384 1.00 88.94 168 VAL A O 1
ATOM 1307 N N . LYS A 1 169 ? 8.441 10.239 -13.904 1.00 77.75 169 LYS A N 1
ATOM 1308 C CA . LYS A 1 169 ? 9.149 10.897 -15.024 1.00 77.75 169 LYS A CA 1
ATOM 1309 C C . LYS A 1 169 ? 10.494 11.520 -14.655 1.00 77.75 169 LYS A C 1
ATOM 1311 O O . LYS A 1 169 ? 11.321 11.727 -15.534 1.00 77.75 169 LYS A O 1
ATOM 1316 N N . THR A 1 170 ? 10.693 11.875 -13.387 1.00 70.50 170 THR A N 1
ATOM 1317 C CA . THR A 1 170 ? 11.962 12.445 -12.911 1.00 70.50 170 THR A CA 1
ATOM 1318 C C . THR A 1 170 ? 12.945 11.392 -12.406 1.00 70.50 170 THR A C 1
ATOM 1320 O O . THR A 1 170 ? 13.959 11.778 -11.836 1.00 70.50 170 THR A O 1
ATOM 1323 N N . MET A 1 171 ? 12.606 10.104 -12.498 1.00 67.25 171 MET A N 1
ATOM 1324 C CA . MET A 1 171 ? 13.421 9.017 -11.958 1.00 67.25 171 MET A CA 1
ATOM 1325 C C . MET A 1 171 ? 14.398 8.479 -13.003 1.00 67.25 171 MET A C 1
ATOM 1327 O O . MET A 1 171 ? 14.134 8.536 -14.203 1.00 67.25 171 MET A O 1
ATOM 1331 N N . ASP A 1 172 ? 15.540 8.022 -12.503 1.00 74.19 172 ASP A N 1
ATOM 1332 C CA . ASP A 1 172 ? 16.758 7.659 -13.221 1.00 74.19 172 ASP A CA 1
ATOM 1333 C C . ASP A 1 172 ? 16.995 6.137 -13.187 1.00 74.19 172 ASP A C 1
ATOM 1335 O O . ASP A 1 172 ? 16.059 5.368 -12.945 1.00 74.19 172 ASP A O 1
ATOM 1339 N N . ASP A 1 173 ? 18.235 5.705 -13.468 1.00 82.62 173 ASP A N 1
ATOM 1340 C CA . ASP A 1 173 ? 18.630 4.308 -13.743 1.00 82.62 173 ASP A CA 1
ATOM 1341 C C . ASP A 1 173 ? 18.204 3.359 -12.618 1.00 82.62 173 ASP A C 1
ATOM 1343 O O . ASP A 1 173 ?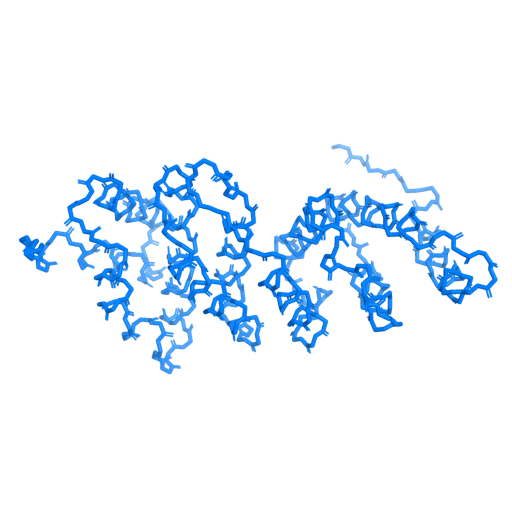 17.917 2.185 -12.861 1.00 82.62 173 ASP A O 1
ATOM 1347 N N . GLU A 1 174 ? 18.086 3.882 -11.396 1.00 86.56 174 GLU A N 1
ATOM 1348 C CA . GLU A 1 174 ? 17.664 3.137 -10.217 1.00 86.56 174 GLU A CA 1
ATOM 1349 C C . GLU A 1 174 ? 16.252 2.560 -10.369 1.00 86.56 174 GLU A C 1
ATOM 1351 O O . GLU A 1 174 ? 16.016 1.413 -9.984 1.00 86.56 174 GLU A O 1
ATOM 1356 N N . LEU A 1 175 ? 15.320 3.301 -10.985 1.00 87.75 175 LEU A N 1
ATOM 1357 C CA . LEU A 1 175 ? 13.949 2.826 -11.172 1.00 87.75 175 LEU A CA 1
ATOM 1358 C C . LEU A 1 175 ? 13.890 1.657 -12.162 1.00 87.75 175 LEU A C 1
ATOM 1360 O O . LEU A 1 175 ? 13.232 0.654 -11.884 1.00 87.75 175 LEU A O 1
ATOM 1364 N N . LEU A 1 176 ? 14.565 1.764 -13.311 1.00 86.88 176 LEU A N 1
ATOM 1365 C CA . LEU A 1 176 ? 14.581 0.684 -14.306 1.00 86.88 176 LEU A CA 1
ATOM 1366 C C . LEU A 1 176 ? 15.305 -0.548 -13.793 1.00 86.88 176 LEU A C 1
ATOM 1368 O O . LEU A 1 176 ? 14.820 -1.666 -13.983 1.00 86.88 176 LEU A O 1
ATOM 1372 N N . TYR A 1 177 ? 16.428 -0.346 -13.108 1.00 89.69 177 TYR A N 1
ATOM 1373 C CA . TYR A 1 177 ? 17.144 -1.432 -12.466 1.00 89.69 177 TYR A CA 1
ATOM 1374 C C . TYR A 1 177 ? 16.249 -2.145 -11.449 1.00 89.69 177 TYR A C 1
ATOM 1376 O O . TYR A 1 177 ? 16.111 -3.369 -11.497 1.00 89.69 177 TYR A O 1
ATOM 1384 N N . TRP A 1 178 ? 15.562 -1.392 -10.585 1.00 92.94 178 TRP A N 1
ATOM 1385 C CA . TRP A 1 178 ? 14.623 -1.957 -9.619 1.00 92.94 178 TRP A CA 1
ATOM 1386 C C . TRP A 1 178 ? 13.461 -2.698 -10.294 1.00 92.94 178 TRP A C 1
ATOM 1388 O O . TRP A 1 178 ? 13.083 -3.774 -9.829 1.00 92.94 178 TRP A O 1
ATOM 1398 N N . ILE A 1 179 ? 12.925 -2.191 -11.412 1.00 92.50 179 ILE A N 1
ATOM 1399 C CA . ILE A 1 179 ? 11.896 -2.890 -12.200 1.00 92.50 179 ILE A CA 1
ATOM 1400 C C . ILE A 1 179 ? 12.438 -4.222 -12.723 1.00 92.50 179 ILE A C 1
ATOM 1402 O O . ILE A 1 179 ? 11.787 -5.246 -12.534 1.00 92.50 179 ILE A O 1
ATOM 1406 N N . CYS A 1 180 ? 13.626 -4.242 -13.330 1.00 92.19 180 CYS A N 1
ATOM 1407 C CA . CYS A 1 180 ? 14.228 -5.478 -13.837 1.00 92.19 180 CYS A CA 1
ATOM 1408 C C . CYS A 1 180 ? 14.396 -6.509 -12.710 1.00 92.19 180 CYS A C 1
ATOM 1410 O O . CYS A 1 180 ? 13.926 -7.639 -12.832 1.00 92.19 180 CYS A O 1
ATOM 1412 N N . GLN A 1 181 ? 14.963 -6.093 -11.574 1.00 94.00 181 GLN A N 1
ATOM 1413 C CA . GLN A 1 181 ? 15.125 -6.946 -10.390 1.00 94.00 181 GLN A CA 1
ATOM 1414 C C . GLN A 1 181 ? 13.789 -7.415 -9.801 1.00 94.00 181 GLN A C 1
ATOM 1416 O O . GLN A 1 181 ? 13.688 -8.518 -9.269 1.00 94.00 181 GLN A O 1
ATOM 1421 N N . SER A 1 182 ? 12.749 -6.587 -9.890 1.00 95.50 182 SER A N 1
ATOM 1422 C CA . SER A 1 182 ? 11.424 -6.930 -9.383 1.00 95.50 182 SER A CA 1
ATOM 1423 C C . SER A 1 182 ? 10.711 -7.962 -10.245 1.00 95.50 182 SER A C 1
ATOM 1425 O O . SER A 1 182 ? 9.826 -8.632 -9.728 1.00 95.50 182 SER A O 1
ATOM 1427 N N . ILE A 1 183 ? 11.064 -8.096 -11.526 1.00 94.25 183 ILE A N 1
ATOM 1428 C CA . ILE A 1 183 ? 10.414 -9.008 -12.482 1.00 94.25 183 ILE A CA 1
ATOM 1429 C C . ILE A 1 183 ? 11.212 -10.296 -12.681 1.00 94.25 183 ILE A C 1
ATOM 1431 O O . ILE A 1 183 ? 10.622 -11.334 -12.995 1.00 94.25 183 ILE A O 1
ATOM 1435 N N . ASP A 1 184 ? 12.537 -10.233 -12.547 1.00 92.12 184 ASP A N 1
ATOM 1436 C CA . ASP A 1 184 ? 13.385 -11.393 -12.793 1.00 92.12 184 ASP A CA 1
ATOM 1437 C C . ASP A 1 184 ? 12.959 -12.586 -11.925 1.00 92.12 184 ASP A C 1
ATOM 1439 O O . ASP A 1 184 ? 12.580 -12.446 -10.767 1.00 92.12 184 ASP A O 1
ATOM 1443 N N . GLU A 1 185 ? 12.968 -13.771 -12.528 1.00 90.25 185 GLU A N 1
ATOM 1444 C CA . GLU A 1 185 ? 12.503 -15.031 -11.933 1.00 90.25 185 GLU A CA 1
ATOM 1445 C C . GLU A 1 185 ? 11.030 -15.104 -11.466 1.00 90.25 185 GLU A C 1
ATOM 1447 O O . GLU A 1 185 ? 10.660 -16.091 -10.815 1.00 90.25 185 GLU A O 1
ATOM 1452 N N . GLU A 1 186 ? 10.159 -14.151 -11.822 1.00 94.75 186 GLU A N 1
ATOM 1453 C CA . GLU A 1 186 ? 8.733 -14.229 -11.482 1.00 94.75 186 GLU A CA 1
ATOM 1454 C C . GLU A 1 186 ? 8.044 -15.439 -12.145 1.00 94.75 186 GLU A C 1
ATOM 1456 O O . GLU A 1 186 ? 8.236 -15.751 -13.319 1.00 94.75 186 GLU A O 1
ATOM 1461 N N . LYS A 1 187 ? 7.203 -16.146 -11.383 1.00 91.62 187 LYS A N 1
ATOM 1462 C CA . LYS A 1 187 ? 6.556 -17.401 -11.820 1.00 91.62 187 LYS A CA 1
ATOM 1463 C C . LYS A 1 187 ? 5.042 -17.366 -11.708 1.00 91.62 187 LYS A C 1
ATOM 1465 O O . LYS A 1 187 ? 4.372 -18.183 -12.338 1.00 91.62 187 LYS A O 1
ATOM 1470 N N . ASP A 1 188 ? 4.500 -16.479 -10.880 1.00 94.19 188 ASP A N 1
ATOM 1471 C CA . ASP A 1 188 ? 3.061 -16.380 -10.691 1.00 94.19 188 ASP A CA 1
ATOM 1472 C C . ASP A 1 188 ? 2.403 -15.726 -11.925 1.00 94.19 188 ASP A C 1
ATOM 1474 O O .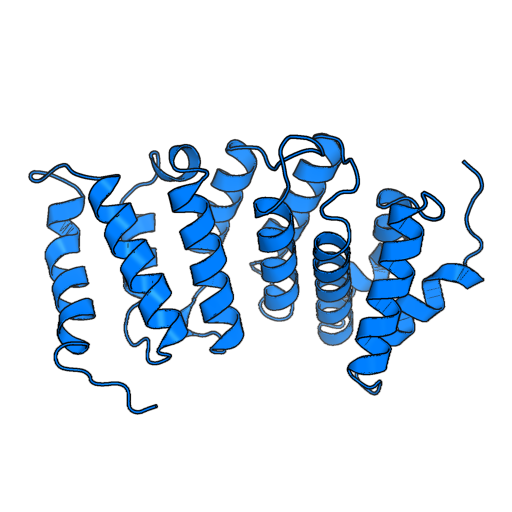 ASP A 1 188 ? 2.797 -14.623 -12.310 1.00 94.19 188 ASP A O 1
ATOM 1478 N N . PRO A 1 189 ? 1.395 -16.360 -12.559 1.00 92.12 189 PRO A N 1
ATOM 1479 C CA . PRO A 1 189 ? 0.798 -15.838 -13.789 1.00 92.12 189 PRO A CA 1
ATOM 1480 C C . PRO A 1 189 ? 0.125 -14.472 -13.620 1.00 92.12 189 PRO A C 1
ATOM 1482 O O . PRO A 1 189 ? 0.082 -13.687 -14.566 1.00 92.12 189 PRO A O 1
ATOM 1485 N N . GLU A 1 190 ? -0.428 -14.180 -12.441 1.00 93.88 190 GLU A N 1
ATOM 1486 C CA . GLU A 1 190 ? -1.089 -12.900 -12.177 1.00 93.88 190 GLU A CA 1
ATOM 1487 C C . GLU A 1 190 ? -0.057 -11.790 -11.962 1.00 93.88 190 GLU A C 1
ATOM 1489 O O . GLU A 1 190 ? -0.233 -10.687 -12.478 1.00 93.88 190 GLU A O 1
ATOM 1494 N N . CYS A 1 191 ? 1.049 -12.098 -11.282 1.00 96.25 191 CYS A N 1
ATOM 1495 C CA . CYS A 1 191 ? 2.194 -11.197 -11.169 1.00 96.25 191 CYS A CA 1
ATOM 1496 C C . CYS A 1 191 ? 2.826 -10.917 -12.540 1.00 96.25 191 CYS A C 1
ATOM 1498 O O . CYS A 1 191 ? 3.091 -9.760 -12.850 1.00 96.25 191 CYS A O 1
ATOM 1500 N N . LEU A 1 192 ? 2.988 -11.939 -13.392 1.00 94.19 192 LEU A N 1
ATOM 1501 C CA . LEU A 1 192 ? 3.541 -11.781 -14.744 1.00 94.19 192 LEU A CA 1
ATOM 1502 C C . LEU A 1 192 ? 2.685 -10.878 -15.641 1.00 94.19 192 LEU A C 1
ATOM 1504 O O . LEU A 1 192 ? 3.211 -10.044 -16.370 1.00 94.19 192 LEU A O 1
ATOM 1508 N N . LYS A 1 193 ? 1.353 -10.995 -15.583 1.00 93.62 193 LYS A N 1
ATOM 1509 C CA . LYS A 1 193 ? 0.468 -10.098 -16.347 1.00 93.62 193 LYS A CA 1
ATOM 1510 C C . LYS A 1 193 ? 0.664 -8.636 -15.948 1.00 93.62 193 LYS A C 1
ATOM 1512 O O . LYS A 1 193 ? 0.721 -7.769 -16.817 1.00 93.62 193 LYS A O 1
ATOM 1517 N N . LEU A 1 194 ? 0.762 -8.370 -14.645 1.00 96.31 194 LEU A N 1
ATOM 1518 C CA . LEU A 1 194 ? 0.982 -7.019 -14.136 1.00 96.31 194 LEU A CA 1
ATOM 1519 C C . LEU A 1 194 ? 2.391 -6.518 -14.467 1.00 96.31 194 LEU A C 1
ATOM 1521 O O . LEU A 1 194 ? 2.543 -5.368 -14.864 1.00 96.31 194 LEU A O 1
ATOM 1525 N N . SER A 1 195 ? 3.416 -7.368 -14.368 1.00 94.56 195 SER A N 1
ATOM 1526 C CA . SER A 1 195 ? 4.783 -6.973 -14.709 1.00 94.56 195 SER A CA 1
ATOM 1527 C C . SER A 1 195 ? 4.947 -6.648 -16.194 1.00 94.56 195 SER A C 1
ATOM 1529 O O . SER A 1 195 ? 5.642 -5.695 -16.534 1.00 94.56 195 SER A O 1
ATOM 1531 N N . PHE A 1 196 ? 4.262 -7.364 -17.090 1.00 92.81 196 PHE A N 1
ATOM 1532 C CA . PHE A 1 196 ? 4.256 -7.029 -18.516 1.00 92.81 196 PHE A CA 1
ATOM 1533 C C . PHE A 1 196 ? 3.609 -5.670 -18.787 1.00 92.81 196 PHE A C 1
ATOM 1535 O O . PHE A 1 196 ? 4.151 -4.894 -19.572 1.00 92.81 196 PHE A O 1
ATOM 1542 N N . HIS A 1 197 ? 2.505 -5.351 -18.102 1.00 94.88 197 HIS A N 1
ATOM 1543 C CA . HIS A 1 197 ? 1.900 -4.016 -18.164 1.00 94.88 197 HIS A CA 1
ATOM 1544 C C . HIS A 1 197 ? 2.865 -2.939 -17.655 1.00 94.88 197 HIS A C 1
ATOM 1546 O O . HIS A 1 197 ? 3.066 -1.926 -18.320 1.00 94.88 197 HIS A O 1
ATOM 1552 N N . VAL A 1 198 ? 3.535 -3.188 -16.524 1.00 93.38 198 VAL A N 1
ATOM 1553 C CA . VAL A 1 198 ? 4.572 -2.295 -15.984 1.00 93.38 198 VAL A CA 1
ATOM 1554 C C . VAL A 1 198 ? 5.652 -2.011 -17.029 1.00 93.38 198 VAL A C 1
ATOM 1556 O O . VAL A 1 198 ? 5.936 -0.845 -17.302 1.00 93.38 198 VAL A O 1
ATOM 1559 N N . VAL A 1 199 ? 6.223 -3.048 -17.651 1.00 90.19 199 VAL A N 1
ATOM 1560 C CA . VAL A 1 199 ? 7.257 -2.874 -18.683 1.00 90.19 199 VAL A CA 1
ATOM 1561 C C . VAL A 1 199 ? 6.710 -2.099 -19.880 1.00 90.19 199 VAL A C 1
ATOM 1563 O O . VAL A 1 199 ? 7.359 -1.164 -20.346 1.00 90.19 199 VAL A O 1
ATOM 1566 N N . GLU A 1 200 ? 5.510 -2.431 -20.358 1.00 90.62 200 GLU A N 1
ATOM 1567 C CA . GLU A 1 200 ? 4.881 -1.741 -21.485 1.00 90.62 200 GLU A CA 1
ATOM 1568 C C . GLU A 1 200 ? 4.727 -0.235 -21.226 1.00 90.62 200 GLU A C 1
ATOM 1570 O O . GLU A 1 200 ? 5.079 0.583 -22.082 1.00 90.62 200 GLU A O 1
ATOM 1575 N N . VAL A 1 201 ? 4.204 0.150 -20.059 1.00 90.75 201 VAL A N 1
ATOM 1576 C CA . VAL A 1 201 ? 3.973 1.561 -19.724 1.00 90.75 201 VAL A CA 1
ATOM 1577 C C . VAL A 1 201 ? 5.294 2.298 -19.533 1.00 90.75 201 VAL A C 1
ATOM 1579 O O . VAL A 1 201 ? 5.459 3.398 -20.058 1.00 90.75 201 VAL A O 1
ATOM 1582 N N . VAL A 1 202 ? 6.265 1.684 -18.857 1.00 86.81 202 VAL A N 1
ATOM 1583 C CA . VAL A 1 202 ? 7.596 2.269 -18.647 1.00 86.81 202 VAL A CA 1
ATOM 1584 C C . VAL A 1 202 ? 8.290 2.539 -19.983 1.00 86.81 202 VAL A C 1
ATOM 1586 O O . VAL A 1 202 ? 8.734 3.661 -20.220 1.00 86.81 202 VAL A O 1
ATOM 1589 N N . MET A 1 203 ? 8.296 1.580 -20.912 1.00 82.69 203 MET A N 1
ATOM 1590 C CA . MET A 1 203 ? 8.895 1.775 -22.242 1.00 82.69 203 MET A CA 1
ATOM 1591 C C . MET A 1 203 ? 8.221 2.902 -23.043 1.00 82.69 203 MET A C 1
ATOM 1593 O O . MET A 1 203 ? 8.873 3.580 -23.834 1.00 82.69 203 MET A O 1
ATOM 1597 N N . LYS A 1 204 ? 6.921 3.153 -22.830 1.00 85.56 204 LYS A N 1
ATOM 1598 C CA . LYS A 1 204 ? 6.210 4.289 -23.447 1.00 85.56 204 LYS A CA 1
ATOM 1599 C C . LYS A 1 204 ? 6.534 5.628 -22.784 1.00 85.56 204 LYS A C 1
ATOM 1601 O O . LYS A 1 204 ? 6.515 6.654 -23.463 1.00 85.56 204 LYS A O 1
ATOM 1606 N N . LEU A 1 205 ? 6.784 5.635 -21.474 1.00 82.75 205 LEU A N 1
ATOM 1607 C CA . LEU A 1 205 ? 7.110 6.843 -20.713 1.00 82.75 205 LEU A CA 1
ATOM 1608 C C . LEU A 1 205 ? 8.547 7.326 -20.959 1.00 82.75 205 LEU A C 1
ATOM 1610 O O . LEU A 1 205 ? 8.783 8.532 -20.896 1.00 82.75 205 LEU A O 1
ATOM 1614 N N . PHE A 1 206 ? 9.470 6.420 -21.304 1.00 78.25 206 PHE A N 1
ATOM 1615 C CA . PHE A 1 206 ? 10.882 6.720 -21.574 1.00 78.25 206 PHE A CA 1
ATOM 1616 C C . PHE A 1 206 ? 11.300 6.332 -23.011 1.00 78.25 206 PHE A C 1
ATOM 1618 O O . PHE A 1 206 ? 12.106 5.425 -23.194 1.00 78.25 206 PHE A O 1
ATOM 1625 N N . PRO A 1 207 ? 10.775 6.997 -24.059 1.00 65.75 207 PRO A N 1
ATOM 1626 C CA . PRO A 1 207 ? 10.886 6.524 -25.441 1.00 65.75 207 PRO A CA 1
ATOM 1627 C C . PRO A 1 207 ? 12.232 6.796 -26.142 1.00 65.75 207 PRO A C 1
ATOM 1629 O O . PRO A 1 207 ? 12.325 6.515 -27.333 1.00 65.75 207 PRO A O 1
ATOM 1632 N N . ASP A 1 208 ? 13.243 7.385 -25.487 1.00 64.94 208 ASP A N 1
ATOM 1633 C CA . ASP A 1 208 ? 14.476 7.838 -26.158 1.00 64.94 208 ASP A CA 1
ATOM 1634 C C . ASP A 1 208 ? 15.378 6.653 -26.584 1.00 64.94 208 ASP A C 1
ATOM 1636 O O . ASP A 1 208 ? 15.974 5.998 -25.722 1.00 64.94 208 ASP A O 1
ATOM 1640 N N . PRO A 1 209 ? 15.522 6.385 -27.900 1.00 49.94 209 PRO A N 1
ATOM 1641 C CA . PRO A 1 209 ? 16.261 5.238 -28.424 1.00 49.94 209 PRO A CA 1
ATOM 1642 C C . PRO A 1 209 ? 17.783 5.453 -28.462 1.00 49.94 209 PRO A C 1
ATOM 1644 O O . PRO A 1 209 ? 18.509 4.563 -28.886 1.00 49.94 209 PRO A O 1
ATOM 1647 N N . SER A 1 210 ? 18.276 6.625 -28.050 1.00 54.28 210 SER A N 1
ATOM 1648 C CA . SER A 1 210 ? 19.712 6.908 -27.886 1.00 54.28 210 SER A CA 1
ATOM 1649 C C . SER A 1 210 ? 20.142 7.025 -26.420 1.00 54.28 210 SER A C 1
ATOM 1651 O O . SER A 1 210 ? 21.268 7.438 -26.135 1.00 54.28 210 SER A O 1
ATOM 1653 N N . GLY A 1 211 ? 19.247 6.677 -25.492 1.00 67.19 211 GLY A N 1
ATOM 1654 C CA . GLY A 1 211 ? 19.448 6.862 -24.063 1.00 67.19 211 GLY A CA 1
ATOM 1655 C C . GLY A 1 211 ? 18.981 5.682 -23.216 1.00 67.19 211 GLY A C 1
ATOM 1656 O O . GLY A 1 211 ? 19.269 4.521 -23.481 1.00 67.19 211 GLY A O 1
ATOM 1657 N N . PHE A 1 212 ? 18.283 6.030 -22.146 1.00 61.03 212 PHE A N 1
ATOM 1658 C CA . PHE A 1 212 ? 17.925 5.215 -20.989 1.00 61.03 212 PHE A CA 1
ATOM 1659 C C . PHE A 1 212 ? 17.264 3.855 -21.293 1.00 61.03 212 PHE A C 1
ATOM 1661 O O . PHE A 1 212 ? 17.602 2.852 -20.675 1.00 61.03 212 PHE A O 1
ATOM 1668 N N . ALA A 1 213 ? 16.364 3.789 -22.281 1.00 64.06 213 ALA A N 1
ATOM 1669 C CA . ALA A 1 213 ? 15.692 2.542 -22.652 1.00 64.06 213 ALA A CA 1
ATOM 1670 C C . ALA A 1 213 ? 16.614 1.553 -23.387 1.00 64.06 213 ALA A C 1
ATOM 1672 O O . ALA A 1 213 ? 16.435 0.349 -23.242 1.00 64.06 213 ALA A O 1
ATOM 1673 N N . ASP A 1 214 ? 17.612 2.039 -24.134 1.00 70.25 214 ASP A N 1
ATOM 1674 C CA . ASP A 1 214 ? 18.566 1.192 -24.868 1.00 70.25 214 ASP A CA 1
ATOM 1675 C C . ASP A 1 214 ? 19.480 0.414 -23.906 1.00 70.25 214 ASP A C 1
ATOM 1677 O O . ASP A 1 214 ? 19.770 -0.760 -24.128 1.00 70.25 214 ASP A O 1
ATOM 1681 N N . GLN A 1 215 ? 19.847 1.028 -22.772 1.00 75.56 215 GLN A N 1
ATOM 1682 C CA . GLN A 1 215 ? 20.683 0.389 -21.746 1.00 75.56 215 GLN A CA 1
ATOM 1683 C C . GLN A 1 215 ? 20.006 -0.833 -21.114 1.00 75.56 215 GLN A C 1
ATOM 1685 O O . GLN A 1 215 ? 20.647 -1.862 -20.925 1.00 75.56 215 GLN A O 1
ATOM 1690 N N . PHE A 1 216 ? 18.705 -0.735 -20.830 1.00 79.06 216 PHE A N 1
ATOM 1691 C CA . PHE A 1 216 ? 17.936 -1.800 -20.178 1.00 79.06 216 PHE A CA 1
ATOM 1692 C C . PHE A 1 216 ? 17.176 -2.694 -21.164 1.00 79.06 216 PHE A C 1
ATOM 1694 O O . PHE A 1 216 ? 16.585 -3.694 -20.755 1.00 79.06 216 PHE A O 1
ATOM 1701 N N . ALA A 1 217 ? 17.184 -2.375 -22.463 1.00 80.12 217 ALA A N 1
ATOM 1702 C CA . ALA A 1 217 ? 16.500 -3.168 -23.483 1.00 80.12 217 ALA A CA 1
ATOM 1703 C C . ALA A 1 217 ? 17.005 -4.616 -23.514 1.00 80.12 217 ALA A C 1
ATOM 1705 O O . ALA A 1 217 ? 16.197 -5.535 -23.650 1.00 80.12 217 ALA A O 1
ATOM 1706 N N . SER A 1 218 ? 18.320 -4.824 -23.357 1.00 83.56 218 SER A N 1
ATOM 1707 C CA . SER A 1 218 ? 18.912 -6.167 -23.299 1.00 83.56 218 SER A CA 1
ATOM 1708 C C . SER A 1 218 ? 18.423 -6.939 -22.075 1.00 83.56 218 SER A C 1
ATOM 1710 O O . SER A 1 218 ? 17.912 -8.045 -22.226 1.00 83.56 218 SER A O 1
ATOM 1712 N N . ASP A 1 219 ? 18.498 -6.338 -20.886 1.00 86.06 219 ASP A N 1
ATOM 1713 C CA . ASP A 1 219 ? 18.087 -6.977 -19.630 1.00 86.06 219 ASP A CA 1
ATOM 1714 C C . ASP A 1 219 ? 16.596 -7.333 -19.644 1.00 86.06 219 ASP A C 1
ATOM 1716 O O . ASP A 1 219 ? 16.202 -8.455 -19.322 1.00 86.06 219 ASP A O 1
ATOM 1720 N N . LEU A 1 220 ? 15.746 -6.407 -20.098 1.00 85.88 220 LEU A N 1
ATOM 1721 C CA . LEU A 1 220 ? 14.315 -6.659 -20.244 1.00 85.88 220 LEU A CA 1
ATOM 1722 C C . LEU A 1 220 ? 14.034 -7.737 -21.289 1.00 85.88 220 LEU A C 1
ATOM 1724 O O . LEU A 1 220 ? 13.176 -8.587 -21.064 1.00 85.88 220 LEU A O 1
ATOM 1728 N N . PHE A 1 221 ? 14.748 -7.750 -22.416 1.00 86.44 221 PHE A N 1
ATOM 1729 C CA . PHE A 1 221 ? 14.603 -8.810 -23.410 1.00 86.44 221 PHE A CA 1
ATOM 1730 C C . PHE A 1 221 ? 15.004 -10.177 -22.840 1.00 86.44 221 PHE A C 1
ATOM 1732 O O . PHE A 1 221 ? 14.284 -11.160 -23.031 1.00 86.44 221 PHE A O 1
ATOM 1739 N N . GLU A 1 222 ? 16.108 -10.256 -22.099 1.00 87.94 222 GLU A N 1
ATOM 1740 C CA . GLU A 1 222 ? 16.549 -11.483 -21.435 1.00 87.94 222 GLU A CA 1
ATOM 1741 C C . GLU A 1 222 ? 15.537 -11.967 -20.394 1.00 87.94 222 GLU A C 1
ATOM 1743 O O . GLU A 1 222 ? 15.219 -13.155 -20.366 1.00 87.94 222 GLU A O 1
ATOM 1748 N N . ILE A 1 223 ? 14.972 -11.068 -19.585 1.00 88.19 223 ILE A N 1
ATOM 1749 C CA . ILE A 1 223 ? 13.924 -11.406 -18.613 1.00 88.19 223 ILE A CA 1
ATOM 1750 C C . ILE A 1 223 ? 12.666 -11.899 -19.335 1.00 88.19 223 ILE A C 1
ATOM 1752 O O . ILE A 1 223 ? 12.152 -12.973 -19.023 1.00 88.19 223 ILE A O 1
ATOM 1756 N N . LEU A 1 224 ? 12.168 -11.139 -20.313 1.00 86.56 224 LEU A N 1
ATOM 1757 C CA . LEU A 1 224 ? 10.883 -11.404 -20.958 1.00 86.56 224 LEU A CA 1
ATOM 1758 C C . LEU A 1 224 ? 10.917 -12.621 -21.891 1.00 86.56 224 LEU A C 1
ATOM 1760 O O . LEU A 1 224 ? 9.932 -13.357 -21.979 1.00 86.56 224 LEU A O 1
ATOM 1764 N N . SER A 1 225 ? 12.042 -12.867 -22.569 1.00 86.75 225 SER A N 1
ATOM 1765 C CA . SER A 1 225 ? 12.190 -13.993 -23.503 1.00 86.75 225 SER A CA 1
ATOM 1766 C C . SER A 1 225 ? 12.049 -15.359 -22.824 1.00 86.75 225 SER A C 1
ATOM 1768 O O . SER A 1 225 ? 11.574 -16.300 -23.461 1.00 86.75 225 SER A O 1
ATOM 1770 N N . LYS A 1 226 ? 12.345 -15.459 -21.516 1.00 85.88 226 LYS A N 1
ATOM 1771 C CA . LYS A 1 226 ? 12.132 -16.667 -20.692 1.00 85.88 226 LYS A CA 1
ATOM 1772 C C . LYS A 1 226 ? 10.665 -17.114 -20.669 1.00 85.88 226 LYS A C 1
ATOM 1774 O O . LYS A 1 226 ? 10.387 -18.292 -20.445 1.00 85.88 226 LYS A O 1
ATOM 1779 N N . TYR A 1 227 ? 9.729 -16.196 -20.912 1.00 83.38 227 TYR A N 1
ATOM 1780 C CA . TYR A 1 227 ? 8.292 -16.461 -20.862 1.00 83.38 227 TYR A CA 1
ATOM 1781 C C . TYR A 1 227 ? 7.682 -16.800 -22.234 1.00 83.38 227 TYR A C 1
ATOM 1783 O O . TYR A 1 227 ? 6.465 -16.974 -22.339 1.00 83.38 227 TYR A O 1
ATOM 1791 N N . PHE A 1 228 ? 8.497 -16.957 -23.288 1.00 78.62 228 PHE A N 1
ATOM 1792 C CA . PHE A 1 228 ? 8.035 -17.371 -24.616 1.00 78.62 228 PHE A CA 1
ATOM 1793 C C . PHE A 1 228 ? 8.659 -18.707 -25.082 1.00 78.62 228 PHE A C 1
ATOM 1795 O O . PHE A 1 228 ? 9.881 -18.839 -25.067 1.00 78.62 228 PHE A O 1
ATOM 1802 N N . PRO A 1 229 ? 7.873 -19.682 -25.591 1.00 73.38 229 PRO A N 1
ATOM 1803 C CA . PRO A 1 229 ? 6.417 -19.778 -25.524 1.00 73.38 229 PRO A CA 1
ATOM 1804 C C . PRO A 1 229 ? 5.987 -20.462 -24.213 1.00 73.38 229 PRO A C 1
ATOM 1806 O O . PRO A 1 229 ? 6.084 -21.683 -24.086 1.00 73.38 229 PRO A O 1
ATOM 1809 N N . VAL A 1 230 ? 5.487 -19.702 -23.233 1.00 65.06 230 VAL A N 1
ATOM 1810 C CA . VAL A 1 230 ? 4.849 -20.278 -22.037 1.00 65.06 230 VAL A CA 1
ATOM 1811 C C . VAL A 1 230 ? 3.335 -20.315 -22.234 1.00 65.06 230 VAL A C 1
ATOM 1813 O O . VAL A 1 230 ? 2.705 -19.310 -22.556 1.00 65.06 230 VAL A O 1
ATOM 1816 N N . TYR A 1 231 ? 2.745 -21.491 -22.025 1.00 64.12 231 TYR A N 1
ATOM 1817 C CA . TYR A 1 231 ? 1.298 -21.693 -22.005 1.00 64.12 231 TYR A CA 1
ATOM 1818 C C . TYR A 1 231 ? 0.859 -21.963 -20.566 1.00 64.12 231 TYR A C 1
ATOM 1820 O O . TYR A 1 231 ? 1.329 -22.915 -19.945 1.00 64.12 231 TYR A O 1
ATOM 1828 N N . PHE A 1 232 ? -0.060 -21.154 -20.041 1.00 64.00 232 PHE A N 1
ATOM 1829 C CA . PHE A 1 232 ? -0.706 -21.432 -18.760 1.00 64.00 232 PHE A CA 1
ATOM 1830 C C . PHE A 1 232 ? -1.903 -22.355 -19.000 1.00 64.00 232 PHE A C 1
ATOM 1832 O O . PHE A 1 232 ? -2.822 -22.004 -19.740 1.00 64.00 232 PHE A O 1
ATOM 1839 N N . THR A 1 233 ? -1.896 -23.546 -18.405 1.00 55.47 233 THR A N 1
ATOM 1840 C CA . THR A 1 233 ? -3.063 -24.438 -18.401 1.00 55.47 233 THR A CA 1
ATOM 1841 C C . THR A 1 233 ? -4.010 -24.029 -17.276 1.00 55.47 233 THR A C 1
ATOM 1843 O O . THR A 1 233 ? -3.564 -23.888 -16.137 1.00 55.47 233 THR A O 1
ATOM 1846 N N . HIS A 1 234 ? -5.281 -23.811 -17.625 1.00 52.06 234 HIS A N 1
ATOM 1847 C CA . HIS A 1 234 ? -6.372 -23.461 -16.708 1.00 52.06 234 HIS A CA 1
ATOM 1848 C C . HIS A 1 234 ? -6.685 -24.554 -15.685 1.00 52.06 234 HIS A C 1
ATOM 1850 O O . HIS A 1 234 ? -6.555 -25.748 -16.043 1.00 52.06 234 HIS A O 1
#

Foldseek 3Di:
DDDQPPVQQVVLLVQQLPPVHDPVSNVVSLVSVLVCCQVVVAPLVNVCVVLVCQCDPPPLSSNLSSLLSNLSSLLSCLVAADDQVRLLVLLVSLLVCCQVPSNNNSSLSNLLSQLSHDVVRDHHDLVSLLSSLVSCLVRPQLVVDDPVSNLSVLVSLLSCLVPNVVSPLPDDLSSLVSLLSSQAPDDDPSSNVSSVSNVVSVCVSVVDCVDDCVVCVVSVCVRCVVPPPPDDDD

Sequence (234 aa):
MAKVPAGEWVPHVEAFVDVSRSPAQHSAGVDALAALVNKDKLTLFDLVSKMDMYLTTTDHIVRARGILLLGQIMSHISFKWLDVNAITTLSDFFTSRLSDWQALRGALVGCLALLHRKSSVGTIMVADVKRLVEAFIADVQVQSLAAADRKMCFE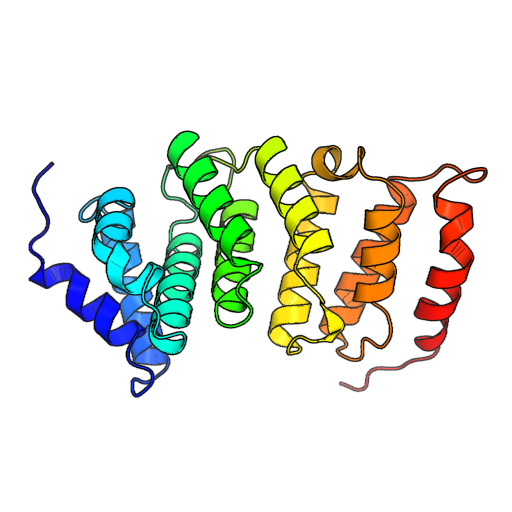IFSWILDHYPEAVKTMDDELLYWICQSIDEEKDPECLKLSFHVVEVVMKLFPDPSGFADQFASDLFEILSKYFPVYFTH

Secondary structure (DSSP, 8-state):
-PPPPGGGTHHHHHHHH-TTS-HHHHHHHHHHHHHHHHTTSS-HHHHHHHHHHHHH-S-HHHHHHHHHHHHHHHHHTTTS---HHHHHHHHHHHHHTTT-TTTHHHHHHHHHHHHT--GGG----HHHHHHHHHHHHHH--GGGS-HHHHHHHHHHHHHHHHH-HHHHTT--HHHHHHHHHHHTT---HHHHHHHHHHHHHHHHHS--TTTHHHHHHHHHHHHHHTTTT-----

Solvent-accessible surface area (backbone atoms only — not comparable to full-atom values): 12792 Å² total; per-residue (Å²): 131,80,80,66,61,67,88,81,51,52,66,32,52,51,41,43,42,40,80,88,51,52,73,68,52,29,49,51,19,41,52,52,52,25,51,31,38,68,68,66,55,39,51,66,67,57,50,52,66,70,38,41,71,36,60,67,44,86,52,53,65,45,18,18,35,34,38,29,50,52,10,51,28,44,53,66,36,49,78,45,74,45,55,67,67,58,45,51,53,51,49,53,51,26,42,67,30,42,66,37,77,73,26,24,70,13,15,52,44,28,48,44,28,45,69,71,27,45,73,94,23,44,46,70,50,60,73,56,50,28,54,38,51,54,41,41,68,75,46,54,65,43,69,80,49,58,70,74,55,34,34,47,52,37,51,46,51,40,48,40,58,74,75,39,45,80,41,54,71,83,61,58,73,65,56,59,51,44,50,52,60,46,50,49,90,70,77,53,71,70,40,50,56,37,46,52,50,39,52,55,52,49,53,66,76,46,68,49,80,93,44,75,45,54,74,46,44,59,58,51,48,60,53,53,51,74,58,62,93,66,80,85,84,131

pLDDT: mean 91.1, std 11.03, range [47.28, 98.75]

Mean predicted aligned error: 5.18 Å

Radius of gyration: 19.43 Å; Cα contacts (8 Å, |Δi|>4): 266; chains: 1; bounding box: 41×41×54 Å

InterPro domains:
  IPR016024 Armadillo-type fold [SSF48371] (9-226)
  IPR029240 MMS19, N-terminal [PF14500] (48-234)
  IPR039920 DNA repair/transcription protein MMS19 [PTHR12891] (2-234)

Organism: Triticum aestivum (NCBI:txid4565)